Protein AF-A0A1Y6C1C3-F1 (afdb_monomer_lite)

Structure (mmCIF, N/CA/C/O backbone):
data_AF-A0A1Y6C1C3-F1
#
_entry.id   AF-A0A1Y6C1C3-F1
#
loop_
_atom_site.group_PDB
_atom_site.id
_atom_site.type_symbol
_atom_site.label_atom_id
_atom_site.label_alt_id
_atom_site.label_comp_id
_atom_site.label_asym_id
_atom_site.label_entity_id
_atom_site.label_seq_id
_atom_site.pdbx_PDB_ins_code
_atom_site.Cartn_x
_atom_site.Cartn_y
_atom_site.Cartn_z
_atom_site.occupancy
_atom_site.B_iso_or_equiv
_atom_site.auth_seq_id
_atom_site.auth_comp_id
_atom_site.auth_asym_id
_atom_site.auth_atom_id
_atom_site.pdbx_PDB_model_num
ATOM 1 N N . MET A 1 1 ? -30.297 -6.971 7.016 1.00 48.25 1 MET A N 1
ATOM 2 C CA . MET A 1 1 ? -29.621 -6.238 8.116 1.00 48.25 1 MET A CA 1
ATOM 3 C C . MET A 1 1 ? -28.883 -7.269 8.960 1.00 48.25 1 MET A C 1
ATOM 5 O O . MET A 1 1 ? -29.541 -8.208 9.393 1.00 48.25 1 MET A O 1
ATOM 9 N N . SER A 1 2 ? -27.554 -7.185 9.107 1.00 57.69 2 SER A N 1
ATOM 10 C CA . SER A 1 2 ? -26.780 -8.251 9.769 1.00 57.69 2 SER A CA 1
ATOM 11 C C . SER A 1 2 ? -27.055 -8.302 11.279 1.00 57.69 2 SER A C 1
ATOM 13 O O . SER A 1 2 ? -27.460 -7.304 11.888 1.00 57.69 2 SER A O 1
ATOM 15 N N . ASN A 1 3 ? -26.832 -9.469 11.896 1.00 63.03 3 ASN A N 1
ATOM 16 C CA . ASN A 1 3 ? -26.998 -9.666 13.343 1.00 63.03 3 ASN A CA 1
ATOM 17 C C . ASN A 1 3 ? -26.144 -8.683 14.159 1.00 63.03 3 ASN A C 1
ATOM 19 O O . ASN A 1 3 ? -26.577 -8.203 15.207 1.00 63.03 3 ASN A O 1
ATOM 23 N N . PHE A 1 4 ? -24.974 -8.316 13.637 1.00 48.75 4 PHE A N 1
ATOM 24 C CA . PHE A 1 4 ? -24.090 -7.327 14.240 1.00 48.75 4 PHE A CA 1
ATOM 25 C C . PHE A 1 4 ? -24.684 -5.909 14.208 1.00 48.75 4 PHE A C 1
ATOM 27 O O . PHE A 1 4 ? -24.717 -5.229 15.232 1.00 48.75 4 PHE A O 1
ATOM 34 N N . THR A 1 5 ? -25.254 -5.475 13.076 1.00 50.59 5 THR A N 1
ATOM 35 C CA . THR A 1 5 ? -25.915 -4.159 12.986 1.00 50.59 5 THR A CA 1
ATOM 36 C C . THR A 1 5 ? -27.095 -4.052 13.957 1.00 50.59 5 THR A C 1
ATOM 38 O O . THR A 1 5 ? -27.313 -3.006 14.571 1.00 50.59 5 THR A O 1
ATOM 41 N N . ARG A 1 6 ? -27.857 -5.142 14.131 1.00 63.28 6 ARG A N 1
ATOM 42 C CA . ARG A 1 6 ? -28.967 -5.200 15.095 1.00 63.28 6 ARG A CA 1
ATOM 43 C C . ARG A 1 6 ? -28.462 -5.096 16.539 1.00 63.28 6 ARG A C 1
ATOM 45 O O . ARG A 1 6 ? -29.043 -4.362 17.334 1.00 63.28 6 ARG A O 1
ATOM 52 N N . PHE A 1 7 ? -27.365 -5.780 16.857 1.00 67.44 7 PHE A N 1
ATOM 53 C CA . PHE A 1 7 ? -26.716 -5.719 18.166 1.00 67.44 7 PHE A CA 1
ATOM 54 C C . PHE A 1 7 ? -26.215 -4.307 18.506 1.00 67.44 7 PHE A C 1
ATOM 56 O O . PHE A 1 7 ? -26.583 -3.778 19.555 1.00 67.44 7 PHE A O 1
ATOM 63 N N . ALA A 1 8 ? -25.474 -3.659 17.600 1.00 57.75 8 ALA A N 1
ATOM 64 C CA . ALA A 1 8 ? -24.968 -2.298 17.805 1.00 57.75 8 ALA A CA 1
ATOM 65 C C . ALA A 1 8 ? -26.108 -1.291 18.056 1.00 57.75 8 ALA A C 1
ATOM 67 O O . ALA A 1 8 ? -26.037 -0.465 18.969 1.00 57.75 8 ALA A O 1
ATOM 68 N N . LYS A 1 9 ? -27.217 -1.416 17.310 1.00 64.19 9 LYS A N 1
ATOM 69 C CA . LYS A 1 9 ? -28.415 -0.580 17.494 1.00 64.19 9 LYS A CA 1
ATOM 70 C C . LYS A 1 9 ? -29.060 -0.776 18.872 1.00 64.19 9 LYS A C 1
ATOM 72 O O . LYS A 1 9 ? -29.482 0.201 19.496 1.00 64.19 9 LYS A O 1
ATOM 77 N N . ASN A 1 10 ? -29.129 -2.017 19.350 1.00 70.94 10 ASN A N 1
ATOM 78 C CA . ASN A 1 10 ? -29.734 -2.347 20.640 1.00 70.94 10 ASN A CA 1
ATOM 79 C C . ASN A 1 10 ? -28.872 -1.881 21.822 1.00 70.94 10 ASN A C 1
ATOM 81 O O . ASN A 1 10 ? -29.415 -1.295 22.758 1.00 70.94 10 ASN A O 1
ATOM 85 N N . ILE A 1 11 ? -27.545 -2.044 21.755 1.00 65.31 11 ILE A N 1
ATOM 86 C CA . ILE A 1 11 ? -26.628 -1.529 22.786 1.00 65.31 11 ILE A CA 1
ATOM 87 C C . ILE A 1 11 ? -26.676 -0.003 22.859 1.00 65.31 11 ILE A C 1
ATOM 89 O O . ILE A 1 11 ? -26.817 0.543 23.952 1.00 65.31 11 ILE A O 1
ATOM 93 N N . GLY A 1 12 ? -26.656 0.694 21.718 1.00 59.66 12 GLY A N 1
ATOM 94 C CA . GLY A 1 12 ? -26.775 2.154 21.710 1.00 59.66 12 GLY A CA 1
ATOM 95 C C . GLY A 1 12 ? -28.076 2.643 22.358 1.00 59.66 12 GLY A C 1
ATOM 96 O O . GLY A 1 12 ? -28.092 3.654 23.054 1.00 59.66 12 GLY A O 1
ATOM 97 N N . ARG A 1 13 ? -29.189 1.912 22.190 1.00 67.62 13 ARG A N 1
ATOM 98 C CA . ARG A 1 13 ? -30.460 2.218 22.872 1.00 67.62 13 ARG A CA 1
ATOM 99 C C . ARG A 1 13 ? -30.382 1.959 24.383 1.00 67.62 13 ARG A C 1
ATOM 101 O O . ARG A 1 13 ? -30.846 2.802 25.144 1.00 67.62 13 ARG A O 1
ATOM 108 N N . TYR A 1 14 ? -29.777 0.851 24.803 1.00 66.69 14 TYR A N 1
ATOM 109 C CA . TYR A 1 14 ? -29.618 0.492 26.216 1.00 66.69 14 TYR A CA 1
ATOM 110 C C . TYR A 1 14 ? -28.735 1.489 26.985 1.00 66.69 14 TYR A C 1
ATOM 112 O O . TYR A 1 14 ? -29.102 1.93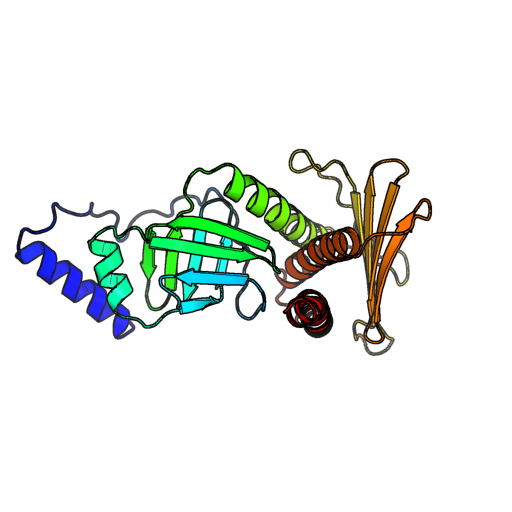9 28.069 1.00 66.69 14 TYR A O 1
ATOM 120 N N . LEU A 1 15 ? -27.601 1.896 26.409 1.00 56.38 15 LEU A N 1
ATOM 121 C CA . LEU A 1 15 ? -26.676 2.831 27.058 1.00 56.38 15 LEU A CA 1
ATOM 122 C C . LEU A 1 15 ? -27.263 4.248 27.190 1.00 56.38 15 LEU A C 1
ATOM 124 O O . LEU A 1 15 ? -27.030 4.904 28.205 1.00 56.38 15 LEU A O 1
ATOM 128 N N . ARG A 1 16 ? -28.111 4.676 26.240 1.00 63.19 16 ARG A N 1
ATOM 129 C CA . ARG A 1 16 ? -28.910 5.914 26.349 1.00 63.19 16 ARG A CA 1
ATOM 130 C C . ARG A 1 16 ? -29.922 5.861 27.495 1.00 63.19 16 ARG A C 1
ATOM 132 O O . ARG A 1 16 ? -30.038 6.816 28.251 1.00 63.19 16 ARG A O 1
ATOM 139 N N . GLN A 1 17 ? -30.620 4.735 27.665 1.00 67.25 17 GLN A N 1
ATOM 140 C CA . GLN A 1 17 ? -31.597 4.558 28.752 1.00 67.25 17 GLN A CA 1
ATOM 141 C C . GLN A 1 17 ? -30.959 4.581 30.147 1.00 67.25 17 GLN A C 1
ATOM 143 O O . GLN A 1 17 ? -31.635 4.883 31.125 1.00 67.25 17 GLN A O 1
ATOM 148 N N . LYS A 1 18 ? -29.663 4.273 30.253 1.00 66.31 18 LYS A N 1
ATOM 149 C CA . LYS A 1 18 ? -28.914 4.296 31.516 1.00 66.31 18 LYS A CA 1
ATOM 150 C C . LYS A 1 18 ? -28.305 5.661 31.857 1.00 66.31 18 LYS A C 1
ATOM 152 O O . LYS A 1 18 ? -27.547 5.733 32.817 1.00 66.31 18 LYS A O 1
ATOM 157 N N . GLY A 1 19 ? -28.600 6.717 31.089 1.00 49.81 19 GLY A N 1
ATOM 158 C CA . GLY A 1 19 ? -28.097 8.072 31.354 1.00 49.81 19 GLY A CA 1
ATOM 159 C C . GLY A 1 19 ? -26.576 8.213 31.232 1.00 49.81 19 GLY A C 1
ATOM 160 O O . GLY A 1 19 ? -26.016 9.198 31.694 1.00 49.81 19 GLY A O 1
ATOM 161 N N . LYS A 1 20 ? -25.893 7.231 30.626 1.00 54.06 20 LYS A N 1
ATOM 162 C CA . LYS A 1 20 ? -24.428 7.222 30.479 1.00 54.06 20 LYS A CA 1
ATOM 163 C C . LYS A 1 20 ? -23.927 7.984 29.247 1.00 54.06 20 LYS A C 1
ATOM 165 O O . LYS A 1 20 ? -22.723 8.075 29.053 1.00 54.06 20 LYS A O 1
ATOM 170 N N . PHE A 1 21 ? -24.830 8.512 28.420 1.00 49.31 21 PHE A N 1
ATOM 171 C CA . PHE A 1 21 ? -24.491 9.252 27.208 1.00 49.31 21 PHE A CA 1
ATOM 172 C C . PHE A 1 21 ? -25.464 10.406 26.986 1.00 49.31 21 PHE A C 1
ATOM 174 O O . PHE A 1 21 ? -26.666 10.177 26.837 1.00 49.31 21 PHE A O 1
ATOM 181 N N . GLU A 1 22 ? -24.934 11.627 26.902 1.00 45.22 22 GLU A N 1
ATOM 182 C CA . GLU A 1 22 ? -25.620 12.732 26.234 1.00 45.22 22 GLU A CA 1
ATOM 183 C C . GLU A 1 22 ? -25.815 12.374 24.757 1.00 45.22 22 GLU A C 1
ATOM 185 O O . GLU A 1 22 ? -25.000 11.660 24.162 1.00 45.22 22 GLU A O 1
ATOM 190 N N . ALA A 1 23 ? -26.942 12.805 24.193 1.00 39.59 23 ALA A N 1
ATOM 191 C CA . ALA A 1 23 ? -27.387 12.442 22.857 1.00 39.59 23 ALA A CA 1
ATOM 192 C C . ALA A 1 23 ? -26.242 12.546 21.834 1.00 39.59 23 ALA A C 1
ATOM 194 O O . ALA A 1 23 ? -25.749 13.633 21.538 1.00 39.59 23 ALA A O 1
ATOM 195 N N . ALA A 1 24 ? -25.832 11.408 21.260 1.00 41.94 24 ALA A N 1
ATOM 196 C CA . ALA A 1 24 ? -25.123 11.453 19.991 1.00 41.94 24 ALA A CA 1
ATOM 197 C C . ALA A 1 24 ? -26.067 12.160 19.005 1.00 41.94 24 ALA A C 1
ATOM 199 O O . ALA A 1 24 ? -27.225 11.733 18.915 1.00 41.94 24 ALA A O 1
ATOM 200 N N . PRO A 1 25 ? -25.627 13.238 18.333 1.00 35.72 25 PRO A N 1
ATOM 201 C CA . PRO A 1 25 ? -26.492 13.997 17.449 1.00 35.72 25 PRO A CA 1
ATOM 202 C C . PRO A 1 25 ? -27.130 13.057 16.424 1.00 35.72 25 PRO A C 1
ATOM 204 O O . PRO A 1 25 ? -26.503 12.097 15.969 1.00 35.72 25 PRO A O 1
ATOM 207 N N . ASP A 1 26 ? -28.374 13.350 16.048 1.00 36.38 26 ASP A N 1
ATOM 208 C CA . ASP A 1 26 ? -29.187 12.614 15.067 1.00 36.38 26 ASP A CA 1
ATOM 209 C C . ASP A 1 26 ? -28.565 12.531 13.651 1.00 36.38 26 ASP A C 1
ATOM 211 O O . ASP A 1 26 ? -29.193 12.072 12.698 1.00 36.38 26 ASP A O 1
ATOM 215 N N . THR A 1 27 ? -27.289 12.885 13.490 1.00 38.28 27 THR A N 1
ATOM 216 C CA . THR A 1 27 ? -26.482 12.677 12.283 1.00 38.28 27 THR A CA 1
ATOM 217 C C . THR A 1 27 ? -26.155 11.210 12.009 1.00 38.28 27 THR A C 1
ATOM 219 O O . THR A 1 27 ? -25.478 10.910 11.029 1.00 38.28 27 THR A O 1
ATOM 222 N N . MET A 1 28 ? -26.671 10.264 12.802 1.00 38.28 28 MET A N 1
ATOM 223 C CA . MET A 1 28 ? -26.438 8.835 12.582 1.00 38.28 28 MET A CA 1
ATOM 224 C C . MET A 1 28 ? -26.903 8.340 11.196 1.00 38.28 28 MET A C 1
ATOM 226 O O . MET A 1 28 ? -26.439 7.283 10.781 1.00 38.28 28 MET A O 1
ATOM 230 N N . TRP A 1 29 ? -27.760 9.070 10.462 1.00 43.97 29 TRP A N 1
ATOM 231 C CA . TRP A 1 29 ? -28.243 8.657 9.131 1.00 43.97 29 TRP A CA 1
ATOM 232 C C . TRP A 1 29 ? -28.594 9.810 8.169 1.00 43.97 29 TRP A C 1
ATOM 234 O O . TRP A 1 29 ? -29.510 9.665 7.359 1.00 43.97 29 TRP A O 1
ATOM 244 N N . SER A 1 30 ? -27.898 10.950 8.200 1.00 32.19 30 SER A N 1
ATOM 245 C CA . SER A 1 30 ? -28.149 12.013 7.215 1.00 32.19 30 SER A CA 1
ATOM 246 C C . SER A 1 30 ? -26.876 12.673 6.691 1.00 32.19 30 SER A C 1
ATOM 248 O O . SER A 1 30 ? -25.957 13.012 7.430 1.00 32.19 30 SER A O 1
ATOM 250 N N . GLY A 1 31 ? -26.862 12.864 5.372 1.00 30.83 31 GLY A N 1
ATOM 251 C CA . GLY A 1 31 ? -25.901 13.700 4.672 1.00 30.83 31 GLY A CA 1
ATOM 252 C C . GLY A 1 31 ? -24.754 12.910 4.069 1.00 30.83 31 GLY A C 1
ATOM 253 O O . GLY A 1 31 ? -23.847 12.458 4.759 1.00 30.83 31 GLY A O 1
ATOM 254 N N . ALA A 1 32 ? -24.754 12.809 2.743 1.00 35.25 32 ALA A N 1
ATOM 255 C CA . ALA A 1 32 ? -23.526 12.639 1.991 1.00 35.25 32 ALA A CA 1
ATOM 256 C C . ALA A 1 32 ? -22.559 13.766 2.395 1.00 35.25 32 ALA A C 1
ATOM 258 O O . ALA A 1 32 ? -22.594 14.854 1.821 1.00 35.25 32 ALA A O 1
ATOM 259 N N . SER A 1 33 ? -21.711 13.539 3.403 1.00 43.97 33 SER A N 1
ATOM 260 C CA . SER A 1 33 ? -20.548 14.392 3.589 1.00 43.97 33 SER A CA 1
ATOM 261 C C . SER A 1 33 ? -19.715 14.205 2.323 1.00 43.97 33 SER A C 1
ATOM 263 O O . SER A 1 33 ? -19.365 13.079 1.945 1.00 43.97 33 SER A O 1
ATOM 265 N N . LYS A 1 34 ? -19.497 15.291 1.572 1.00 46.66 34 LYS A N 1
ATOM 266 C CA . LYS A 1 34 ? -18.574 15.257 0.437 1.00 46.66 34 LYS A CA 1
ATOM 267 C C . LYS A 1 34 ? -17.233 14.811 1.006 1.00 46.66 34 LYS A C 1
ATOM 269 O O . LYS A 1 34 ? -16.630 15.520 1.806 1.00 46.66 34 LYS A O 1
ATOM 274 N N . ARG A 1 35 ? -16.819 13.589 0.670 1.00 54.50 35 ARG A N 1
ATOM 275 C CA . ARG A 1 35 ? -15.566 13.027 1.173 1.00 54.50 35 ARG A CA 1
ATOM 276 C C . ARG A 1 35 ? -14.425 13.903 0.683 1.00 54.50 35 ARG A C 1
ATOM 278 O O . ARG A 1 35 ? -14.287 14.110 -0.516 1.00 54.50 35 ARG A O 1
ATOM 285 N N . GLN A 1 36 ? -13.621 14.380 1.624 1.00 58.91 36 GLN A N 1
ATOM 286 C CA . GLN A 1 36 ? -12.478 15.239 1.334 1.00 58.91 36 GLN A CA 1
ATOM 287 C C . GLN A 1 36 ? -11.300 14.458 0.734 1.00 58.91 36 GLN A C 1
ATOM 289 O O . GLN A 1 36 ? -10.528 15.017 -0.035 1.00 58.91 36 GLN A O 1
ATOM 294 N N . PHE A 1 37 ? -11.180 13.162 1.052 1.00 69.62 37 PHE A N 1
ATOM 295 C CA . PHE A 1 37 ? -10.050 12.327 0.642 1.00 69.62 37 PHE A CA 1
ATOM 296 C C . PHE A 1 37 ? -10.499 11.078 -0.120 1.00 69.62 37 PHE A C 1
ATOM 298 O O . PHE A 1 37 ? -11.467 10.407 0.266 1.00 69.62 37 PHE A O 1
ATOM 305 N N . HIS A 1 38 ? -9.763 10.752 -1.185 1.00 79.31 38 HIS A N 1
ATOM 306 C CA . HIS A 1 38 ? -9.880 9.481 -1.894 1.00 79.31 38 HIS A CA 1
ATOM 307 C C . HIS A 1 38 ? -9.463 8.317 -0.977 1.00 79.31 38 HIS A C 1
ATOM 309 O O . HIS A 1 38 ? -8.635 8.484 -0.083 1.00 79.31 38 HIS A O 1
ATOM 315 N N . ARG A 1 39 ? -10.072 7.140 -1.165 1.00 86.50 39 ARG A N 1
ATOM 316 C CA . ARG A 1 39 ? -9.757 5.924 -0.401 1.00 86.50 39 ARG A CA 1
ATOM 317 C C . ARG A 1 39 ? -9.211 4.874 -1.349 1.00 86.50 39 ARG A C 1
ATOM 319 O O . ARG A 1 39 ? -9.935 4.452 -2.248 1.00 86.50 39 ARG A O 1
ATOM 326 N N . HIS A 1 40 ? -8.011 4.382 -1.076 1.00 91.50 40 HIS A N 1
ATOM 327 C CA . HIS A 1 40 ? -7.475 3.242 -1.803 1.00 91.50 40 HIS A CA 1
ATOM 328 C C . HIS A 1 40 ? -8.022 1.942 -1.245 1.00 91.50 40 HIS A C 1
ATOM 330 O O . HIS A 1 40 ? -8.019 1.721 -0.033 1.00 91.50 40 HIS A O 1
ATOM 336 N N . HIS A 1 41 ? -8.483 1.067 -2.132 1.00 91.44 41 HIS A N 1
ATOM 337 C CA . HIS A 1 41 ? -9.019 -0.236 -1.761 1.00 91.44 41 HIS A CA 1
ATOM 338 C C . HIS A 1 41 ? -7.893 -1.264 -1.626 1.00 91.44 41 HIS A C 1
ATOM 340 O O . HIS A 1 41 ? -7.216 -1.584 -2.601 1.00 91.44 41 HIS A O 1
ATOM 346 N N . LEU A 1 42 ? -7.735 -1.811 -0.419 1.00 91.69 42 LEU A N 1
ATOM 347 C CA . LEU A 1 42 ? -6.615 -2.682 -0.040 1.00 91.69 42 LEU A CA 1
ATOM 348 C C . LEU A 1 42 ? -7.036 -4.111 0.324 1.00 91.69 42 LEU A C 1
ATOM 350 O O . LEU A 1 42 ? -6.198 -4.944 0.659 1.00 91.69 42 LEU A O 1
ATOM 354 N N . ARG A 1 43 ? -8.331 -4.428 0.231 1.00 89.81 43 ARG A N 1
ATOM 355 C CA . ARG A 1 43 ? -8.852 -5.754 0.580 1.00 89.81 43 ARG A CA 1
ATOM 356 C C . ARG A 1 43 ? -8.102 -6.871 -0.165 1.00 89.81 43 ARG A C 1
ATOM 358 O O . ARG A 1 43 ? -7.987 -6.850 -1.396 1.00 89.81 43 ARG A O 1
ATOM 365 N N . GLY A 1 44 ? -7.639 -7.858 0.604 1.00 85.00 44 GLY A N 1
ATOM 366 C CA . GLY A 1 44 ? -6.895 -9.018 0.107 1.00 85.00 44 GLY A CA 1
ATOM 367 C C . GLY A 1 44 ? -5.456 -8.716 -0.317 1.00 85.00 44 GLY A C 1
ATOM 368 O O . GLY A 1 44 ? -4.857 -9.541 -0.996 1.00 85.00 44 GLY A O 1
ATOM 369 N N . ILE A 1 45 ? -4.921 -7.539 0.025 1.00 88.31 45 ILE A N 1
ATOM 370 C CA . ILE A 1 45 ? -3.526 -7.182 -0.227 1.00 88.31 45 ILE A CA 1
ATOM 371 C C . ILE A 1 45 ? -2.749 -7.339 1.073 1.00 88.31 45 ILE A C 1
ATOM 373 O O . ILE A 1 45 ? -2.947 -6.617 2.051 1.00 88.31 45 ILE A O 1
ATOM 377 N N . ASP A 1 46 ? -1.833 -8.289 1.048 1.00 87.56 46 ASP A N 1
ATOM 378 C CA . ASP A 1 46 ? -0.901 -8.536 2.128 1.00 87.56 46 ASP A CA 1
ATOM 379 C C . ASP A 1 46 ? 0.023 -7.328 2.373 1.00 87.56 46 ASP A C 1
ATOM 381 O O . ASP A 1 46 ? 0.436 -6.626 1.454 1.00 87.56 46 ASP A O 1
ATOM 385 N N . GLY A 1 47 ? 0.384 -7.083 3.636 1.00 89.06 47 GLY A N 1
ATOM 386 C CA . GLY A 1 47 ? 1.310 -6.001 4.001 1.00 89.06 47 GLY A CA 1
ATOM 387 C C . GLY A 1 47 ? 0.651 -4.664 4.349 1.00 89.06 47 GLY A C 1
ATOM 388 O O . GLY A 1 47 ? 1.369 -3.728 4.687 1.00 89.06 47 GLY A O 1
ATOM 389 N N . PHE A 1 48 ? -0.681 -4.591 4.341 1.00 95.12 48 PHE A N 1
ATOM 390 C CA . PHE A 1 48 ? -1.447 -3.476 4.896 1.00 95.12 48 PHE A CA 1
ATOM 391 C C . PHE A 1 48 ? -2.305 -3.980 6.048 1.00 95.12 48 PHE A C 1
ATOM 393 O O . PHE A 1 48 ? -3.286 -4.695 5.835 1.00 95.12 48 PHE A O 1
ATOM 400 N N . TYR A 1 49 ? -1.942 -3.628 7.275 1.00 96.06 49 TYR A N 1
ATOM 401 C CA . TYR A 1 49 ? -2.684 -4.067 8.452 1.00 96.06 49 TYR A CA 1
ATOM 402 C C . TYR A 1 49 ? -2.554 -3.075 9.602 1.00 96.06 49 TYR A C 1
ATOM 404 O O . TYR A 1 49 ? -1.628 -2.268 9.665 1.00 96.06 49 TYR A O 1
ATOM 412 N N . LEU A 1 50 ? -3.517 -3.143 10.510 1.00 96.19 50 LEU A N 1
ATOM 413 C CA . LEU A 1 50 ? -3.556 -2.393 11.750 1.00 96.19 50 LEU A CA 1
ATOM 414 C C . LEU A 1 50 ? -3.396 -3.371 12.907 1.00 96.19 50 LEU A C 1
ATOM 416 O O . LEU A 1 50 ? -4.135 -4.349 12.984 1.00 96.19 50 LEU A O 1
ATOM 420 N N . VAL A 1 51 ? -2.456 -3.111 13.809 1.00 96.38 51 VAL A N 1
ATOM 421 C CA . VAL A 1 51 ? -2.333 -3.875 15.052 1.00 96.38 51 VAL A CA 1
ATOM 422 C C . VAL A 1 51 ? -2.982 -3.084 16.180 1.00 96.38 51 VAL A C 1
ATOM 424 O O . VAL A 1 51 ? -2.554 -1.970 16.480 1.00 96.38 51 VAL A O 1
ATOM 427 N N . LEU A 1 52 ? -4.005 -3.670 16.801 1.00 94.38 52 LEU A N 1
ATOM 428 C CA . LEU A 1 52 ? -4.730 -3.123 17.947 1.00 94.38 52 LEU A CA 1
ATOM 429 C C . LEU A 1 52 ? -4.640 -4.120 19.098 1.00 94.38 52 LEU A C 1
ATOM 431 O O . LEU A 1 52 ? -5.076 -5.261 18.950 1.00 94.38 52 LEU A O 1
ATOM 435 N N . GLU A 1 53 ? -4.083 -3.700 20.236 1.00 89.38 53 GLU A N 1
ATOM 436 C CA . GLU A 1 53 ? -4.015 -4.526 21.458 1.00 89.38 53 GLU A CA 1
ATOM 437 C C . GLU A 1 53 ? -3.447 -5.942 21.198 1.00 89.38 53 GLU A C 1
ATOM 439 O O . GLU A 1 53 ? -3.951 -6.942 21.702 1.00 89.38 53 GLU A O 1
ATOM 444 N N . GLY A 1 54 ? -2.421 -6.039 20.346 1.00 87.62 54 GLY A N 1
ATOM 445 C CA . GLY A 1 54 ? -1.765 -7.304 19.987 1.00 87.62 54 GLY A CA 1
ATOM 446 C C . GLY A 1 54 ? -2.460 -8.129 18.895 1.00 87.62 54 GLY A C 1
ATOM 447 O O . GLY A 1 54 ? -1.889 -9.110 18.430 1.00 87.62 54 GLY A O 1
ATOM 448 N N . SER A 1 55 ? -3.647 -7.730 18.434 1.00 93.38 55 SER A N 1
ATOM 449 C CA . SER A 1 55 ? -4.355 -8.384 17.324 1.00 93.38 55 SER A CA 1
ATOM 450 C C . SER A 1 55 ? -4.111 -7.648 16.007 1.00 93.38 55 SER A C 1
ATOM 452 O O . SER A 1 55 ? -4.164 -6.421 15.971 1.00 93.38 55 SER A O 1
ATOM 454 N N . SER A 1 56 ? -3.847 -8.386 14.925 1.00 95.25 56 SER A N 1
ATOM 455 C CA . SER A 1 56 ? -3.600 -7.823 13.591 1.00 95.25 56 SER A CA 1
ATOM 456 C C . SER A 1 56 ? -4.845 -7.901 12.713 1.00 95.25 56 SER A C 1
ATOM 458 O O . SER A 1 56 ? -5.452 -8.962 12.576 1.00 95.25 56 SER A O 1
ATOM 460 N N . PHE A 1 57 ? -5.195 -6.782 12.085 1.00 96.19 57 PHE A N 1
ATOM 461 C CA . PHE A 1 57 ? -6.371 -6.630 11.240 1.00 96.19 57 PHE A CA 1
ATOM 462 C C . PHE A 1 57 ? -5.963 -6.129 9.850 1.00 96.19 57 PHE A C 1
ATOM 464 O O . PHE A 1 57 ? -5.462 -5.008 9.737 1.00 96.19 57 PHE A O 1
ATOM 471 N N . PRO A 1 58 ? -6.179 -6.905 8.774 1.00 96.25 58 PRO A N 1
ATOM 472 C CA . PRO A 1 58 ? -5.933 -6.437 7.414 1.00 96.25 58 PRO A CA 1
ATOM 473 C C . PRO A 1 58 ? -6.756 -5.188 7.085 1.00 96.25 58 PRO A C 1
ATOM 475 O O . PRO A 1 58 ? -7.933 -5.088 7.444 1.00 96.25 58 PRO A O 1
ATOM 478 N N . LEU A 1 59 ? -6.152 -4.240 6.368 1.00 96.81 59 LEU A N 1
ATOM 479 C CA . LEU A 1 59 ? -6.867 -3.037 5.951 1.00 96.81 59 LEU A CA 1
ATOM 480 C C . LEU A 1 59 ? -7.805 -3.339 4.779 1.00 96.81 59 LEU A C 1
ATOM 482 O O . LEU A 1 59 ? -7.427 -3.928 3.769 1.00 96.81 59 LEU A O 1
ATOM 486 N N . VAL A 1 60 ? -9.037 -2.850 4.877 1.00 96.12 60 VAL A N 1
ATOM 487 C CA . VAL A 1 60 ? -9.996 -2.815 3.767 1.00 96.12 60 VAL A CA 1
ATOM 488 C C . VAL A 1 60 ? -9.694 -1.636 2.847 1.00 96.12 60 VAL A C 1
ATOM 490 O O . VAL A 1 60 ? -9.782 -1.758 1.622 1.00 96.12 60 VAL A O 1
ATOM 493 N N . ASN A 1 61 ? -9.374 -0.479 3.428 1.00 94.81 61 ASN A N 1
ATOM 494 C CA . ASN A 1 61 ? -8.992 0.728 2.703 1.00 94.81 61 ASN A CA 1
ATOM 495 C C . ASN A 1 61 ? -8.155 1.670 3.570 1.00 94.81 61 ASN A C 1
ATOM 497 O O . ASN A 1 61 ? -8.194 1.566 4.791 1.00 94.81 61 ASN A O 1
ATOM 501 N N . VAL A 1 62 ? -7.456 2.602 2.923 1.00 95.12 62 VAL A N 1
ATOM 502 C CA . VAL A 1 62 ? -6.688 3.678 3.565 1.00 95.12 62 VAL A CA 1
ATOM 503 C C . VAL A 1 62 ? -6.870 4.996 2.804 1.00 95.12 62 VAL A C 1
ATOM 505 O O . VAL A 1 62 ? -7.133 4.997 1.601 1.00 95.12 62 VAL A O 1
ATOM 508 N N . SER A 1 63 ? -6.760 6.119 3.509 1.00 92.44 63 SER A N 1
ATOM 509 C CA . SER A 1 63 ? -6.806 7.488 2.978 1.00 92.44 63 SER A CA 1
ATOM 510 C C . SER A 1 63 ? -6.045 8.434 3.902 1.00 92.44 63 SER A C 1
ATOM 512 O O . SER A 1 63 ? -5.739 8.054 5.027 1.00 92.44 63 SER A O 1
ATOM 514 N N . ASN A 1 64 ? -5.853 9.692 3.502 1.00 88.19 64 ASN A N 1
ATOM 515 C CA . ASN A 1 64 ? -5.278 10.717 4.386 1.00 88.19 64 ASN A CA 1
ATOM 516 C C . ASN A 1 64 ? -6.061 10.918 5.697 1.00 88.19 64 ASN A C 1
ATOM 518 O O . ASN A 1 64 ? -5.475 11.256 6.717 1.00 88.19 64 ASN A O 1
ATOM 522 N N . GLY A 1 65 ? -7.381 10.701 5.691 1.00 88.50 65 GLY A N 1
ATOM 523 C CA . GLY A 1 65 ? -8.225 10.936 6.870 1.00 88.50 65 GLY A CA 1
ATOM 524 C C . GLY A 1 65 ? -8.394 9.733 7.801 1.00 88.50 65 GLY A C 1
ATOM 525 O O . GLY A 1 65 ? -8.920 9.880 8.903 1.00 88.50 65 GLY A O 1
ATOM 526 N N . GLY A 1 66 ? -8.016 8.530 7.371 1.00 94.00 66 GLY A N 1
ATOM 527 C CA . GLY A 1 66 ? -8.277 7.328 8.154 1.00 94.00 66 GLY A CA 1
ATOM 528 C C . GLY A 1 66 ? -8.176 6.029 7.374 1.00 94.00 66 GLY A C 1
ATOM 529 O O . GLY A 1 66 ? -7.897 6.000 6.171 1.00 94.00 66 GLY A O 1
ATOM 530 N N . THR A 1 67 ? -8.473 4.945 8.080 1.00 96.31 67 THR A N 1
ATOM 531 C CA . THR A 1 67 ? -8.429 3.572 7.576 1.00 96.31 67 THR A CA 1
ATOM 532 C C . THR A 1 67 ? -9.667 2.793 8.009 1.00 96.31 67 THR A C 1
ATOM 534 O O . THR A 1 67 ? -10.463 3.244 8.837 1.00 96.31 67 THR A O 1
ATOM 537 N N . CYS A 1 68 ? -9.861 1.616 7.430 1.00 96.38 68 CYS A N 1
ATOM 538 C CA . CYS A 1 68 ? -10.963 0.731 7.764 1.00 96.38 68 CYS A CA 1
ATOM 539 C C . CYS A 1 68 ? -10.492 -0.717 7.809 1.00 96.38 68 CYS A C 1
ATOM 541 O O . CYS A 1 68 ? -9.726 -1.142 6.944 1.00 96.38 68 CYS A O 1
ATOM 543 N N . ILE A 1 69 ? -11.002 -1.469 8.779 1.00 96.88 69 ILE A N 1
ATOM 544 C CA . ILE A 1 69 ? -10.812 -2.915 8.910 1.00 96.88 69 ILE A CA 1
ATOM 545 C C . ILE A 1 69 ? -12.164 -3.628 8.848 1.00 96.88 69 ILE A C 1
ATOM 547 O O . ILE A 1 69 ? -13.219 -3.007 9.002 1.00 96.88 69 ILE A O 1
ATOM 551 N N . GLU A 1 70 ? -12.118 -4.940 8.655 1.00 95.25 70 GLU A N 1
ATOM 552 C CA . GLU A 1 70 ? -13.278 -5.823 8.745 1.00 95.25 70 GLU A CA 1
ATOM 553 C C . GLU A 1 70 ? -13.136 -6.698 9.995 1.00 95.25 70 GLU A C 1
ATOM 555 O O . GLU A 1 70 ? -12.121 -7.370 10.170 1.00 95.25 70 GLU A O 1
ATOM 560 N N . SER A 1 71 ? -14.113 -6.647 10.900 1.00 93.88 71 SER A N 1
ATOM 561 C CA . SER A 1 71 ? -14.142 -7.460 12.113 1.00 93.88 71 SER A CA 1
ATOM 562 C C . SER A 1 71 ? -15.570 -7.731 12.579 1.00 93.88 71 SER A C 1
ATOM 564 O O . SER A 1 71 ? -16.453 -6.877 12.511 1.00 93.88 71 SER A O 1
ATOM 566 N N . ASN A 1 72 ? -15.763 -8.932 13.122 1.00 91.00 72 ASN A N 1
ATOM 567 C CA . ASN A 1 72 ? -17.001 -9.375 13.759 1.00 91.00 72 ASN A CA 1
ATOM 568 C C . ASN A 1 72 ? -16.981 -9.233 15.287 1.00 91.00 72 ASN A C 1
ATOM 570 O O . ASN A 1 72 ? -17.920 -9.643 15.978 1.00 91.00 72 ASN A O 1
ATOM 574 N N . GLU A 1 73 ? -15.916 -8.654 15.838 1.00 91.69 73 GLU A N 1
ATOM 575 C CA . GLU A 1 73 ? -15.772 -8.477 17.273 1.00 91.69 73 GLU A CA 1
ATOM 576 C C . GLU A 1 73 ? -16.764 -7.437 17.802 1.00 91.69 73 GLU A C 1
ATOM 578 O O . GLU A 1 73 ? -16.679 -6.237 17.542 1.00 91.69 73 GLU A O 1
ATOM 583 N N . LYS A 1 74 ? -17.709 -7.908 18.619 1.00 88.25 74 LYS A N 1
ATOM 584 C CA . LYS A 1 74 ? -18.768 -7.084 19.221 1.00 88.25 74 LYS A CA 1
ATOM 585 C C . LYS A 1 74 ? -18.243 -5.940 20.091 1.00 88.25 74 LYS A C 1
ATOM 587 O O . LYS A 1 74 ? -18.961 -4.953 20.255 1.00 88.25 74 LYS A O 1
ATOM 592 N N . ARG A 1 75 ? -17.017 -6.051 20.620 1.00 92.56 75 ARG A N 1
ATOM 593 C CA . ARG A 1 75 ? -16.397 -5.012 21.457 1.00 92.56 75 ARG A CA 1
ATOM 594 C C . ARG A 1 75 ? -16.265 -3.676 20.730 1.00 92.56 75 ARG A C 1
ATOM 596 O O . ARG A 1 75 ? -16.543 -2.655 21.340 1.00 92.56 75 ARG A O 1
ATOM 603 N N . PHE A 1 76 ? -16.007 -3.675 19.419 1.00 92.19 76 PHE A N 1
ATOM 604 C CA . PHE A 1 76 ? -15.835 -2.433 18.658 1.00 92.19 76 PHE A CA 1
ATOM 605 C C . PHE A 1 76 ? -17.085 -1.543 18.658 1.00 92.19 76 PHE A C 1
ATOM 607 O O . PHE A 1 76 ? -16.972 -0.323 18.596 1.00 92.19 76 PHE A O 1
ATOM 614 N N . ALA A 1 77 ? -18.285 -2.124 18.772 1.00 88.69 77 ALA A N 1
ATOM 615 C CA . ALA A 1 77 ? -19.513 -1.340 18.903 1.00 88.69 77 ALA A CA 1
ATOM 616 C C . ALA A 1 77 ? -19.610 -0.628 20.263 1.00 88.69 77 ALA A C 1
ATOM 618 O O . ALA A 1 77 ? -20.136 0.480 20.333 1.00 88.69 77 ALA A O 1
ATOM 619 N N . ILE A 1 78 ? -19.112 -1.260 21.329 1.00 88.88 78 ILE A N 1
ATOM 620 C CA . ILE A 1 78 ? -19.054 -0.675 22.675 1.00 88.88 78 ILE A CA 1
ATOM 621 C C . ILE A 1 78 ? -17.959 0.390 22.706 1.00 88.88 78 ILE A C 1
ATOM 623 O O . ILE A 1 78 ? -18.241 1.539 23.030 1.00 88.88 78 ILE A O 1
ATOM 627 N N . ASP A 1 79 ? -16.759 0.031 22.251 1.00 93.19 79 ASP A N 1
ATOM 628 C CA . ASP A 1 79 ? -15.589 0.905 22.197 1.00 93.19 79 ASP A CA 1
ATOM 629 C C . ASP A 1 79 ? -15.862 2.182 21.375 1.00 93.19 79 ASP A C 1
ATOM 631 O O . ASP A 1 79 ? -15.409 3.268 21.735 1.00 93.19 79 ASP A O 1
ATOM 635 N N . TYR A 1 80 ? -16.660 2.085 20.302 1.00 90.00 80 TYR A N 1
ATOM 636 C CA . TYR A 1 80 ? -17.125 3.242 19.529 1.00 90.00 80 TYR A CA 1
ATOM 637 C C . TYR A 1 80 ? -18.008 4.185 20.349 1.00 90.00 80 TYR A C 1
ATOM 639 O O . TYR A 1 80 ? -17.799 5.398 20.331 1.00 90.00 80 TYR A O 1
ATOM 647 N N . LEU A 1 81 ? -18.994 3.639 21.067 1.00 87.81 81 LEU A N 1
ATOM 648 C CA . LEU A 1 81 ? -19.896 4.441 21.893 1.00 87.81 81 LEU A CA 1
ATOM 649 C C . LEU A 1 81 ? -19.123 5.109 23.028 1.00 87.81 81 LEU A C 1
ATOM 651 O O . LEU A 1 81 ? -19.299 6.298 23.255 1.00 87.81 81 LEU A O 1
ATOM 655 N N . GLU A 1 82 ? -18.203 4.385 23.659 1.00 91.31 82 GLU A N 1
ATOM 656 C CA . GLU A 1 82 ? -17.326 4.890 24.721 1.00 91.31 82 GLU A CA 1
ATOM 657 C C . GLU A 1 82 ? -16.219 5.830 24.222 1.00 91.31 82 GLU A C 1
ATOM 659 O O . GLU A 1 82 ? -15.457 6.353 25.032 1.00 91.31 82 GLU A O 1
ATOM 664 N N . LYS A 1 83 ? -16.138 6.089 22.907 1.00 88.81 83 LYS A N 1
ATOM 665 C CA . LYS A 1 83 ? -15.086 6.904 22.277 1.00 88.81 83 LYS A CA 1
ATOM 666 C C . LYS A 1 83 ? -13.681 6.443 22.687 1.00 88.81 83 LYS A C 1
ATOM 668 O O . LYS A 1 83 ? -12.780 7.263 22.874 1.00 88.81 83 LYS A O 1
ATOM 673 N N . LYS A 1 84 ? -13.497 5.128 22.828 1.00 92.00 84 LYS A N 1
ATOM 674 C CA . LYS A 1 84 ? -12.228 4.526 23.230 1.00 92.00 84 LYS A CA 1
ATOM 675 C C . LYS A 1 84 ? -11.126 4.919 22.246 1.00 92.00 84 LYS A C 1
ATOM 677 O O . LYS A 1 84 ? -11.309 4.877 21.026 1.00 92.00 84 LYS A O 1
ATOM 682 N N . VAL A 1 85 ? -9.969 5.269 22.800 1.00 92.62 85 VAL A N 1
ATOM 683 C CA . VAL A 1 85 ? -8.744 5.531 22.045 1.00 92.62 85 VAL A CA 1
ATOM 684 C C . VAL A 1 85 ? -7.833 4.317 22.171 1.00 92.62 85 VAL A C 1
ATOM 686 O O . VAL A 1 85 ? -7.510 3.881 23.274 1.00 92.62 85 VAL A O 1
ATOM 689 N N . TYR A 1 86 ? -7.419 3.772 21.036 1.00 93.56 86 TYR A N 1
ATOM 690 C CA . TYR A 1 86 ? -6.466 2.678 20.949 1.00 93.56 86 TYR A CA 1
ATOM 691 C C . TYR A 1 86 ? -5.070 3.220 20.705 1.00 93.56 86 TYR A C 1
ATOM 693 O O . TYR A 1 86 ? -4.885 4.139 19.911 1.00 93.56 86 TYR A O 1
ATOM 701 N N . ARG A 1 87 ? -4.081 2.574 21.317 1.00 93.38 87 ARG A N 1
ATOM 702 C CA . ARG A 1 87 ? -2.693 2.654 20.874 1.00 93.38 87 ARG A CA 1
ATOM 703 C C . ARG A 1 87 ? -2.518 1.641 19.743 1.00 93.38 87 ARG A C 1
ATOM 705 O O . ARG A 1 87 ? -2.570 0.435 19.983 1.00 93.38 87 ARG A O 1
ATOM 712 N N . ALA A 1 88 ? -2.430 2.137 18.516 1.00 94.69 88 ALA A N 1
ATOM 713 C CA . ALA A 1 88 ? -2.466 1.329 17.307 1.00 94.69 88 ALA A CA 1
ATOM 714 C C . ALA A 1 88 ? -1.136 1.404 16.560 1.00 94.69 88 ALA A C 1
ATOM 716 O O . ALA A 1 88 ? -0.529 2.467 16.494 1.00 94.69 88 ALA A O 1
ATOM 717 N N . ASN A 1 89 ? -0.720 0.304 15.934 1.00 95.56 89 ASN A N 1
ATOM 718 C CA . ASN A 1 89 ? 0.395 0.315 14.988 1.00 95.56 89 ASN A CA 1
ATOM 719 C C . ASN A 1 89 ? -0.137 0.106 13.571 1.00 95.56 89 ASN A C 1
ATOM 721 O O . ASN A 1 89 ? -0.664 -0.963 13.249 1.00 95.56 89 ASN A O 1
ATOM 725 N N . LEU A 1 90 ? -0.009 1.126 12.724 1.00 96.19 90 LEU A N 1
ATOM 726 C CA . LEU A 1 90 ? -0.357 1.053 11.308 1.00 96.19 90 LEU A CA 1
ATOM 727 C C . LEU A 1 90 ? 0.844 0.532 10.527 1.00 96.19 90 LEU A C 1
ATOM 729 O O . LEU A 1 90 ? 1.904 1.152 10.565 1.00 96.19 90 LEU A O 1
ATOM 733 N N . TYR A 1 91 ? 0.665 -0.559 9.784 1.00 95.06 91 TYR A N 1
ATOM 734 C CA . TYR A 1 91 ? 1.688 -1.136 8.916 1.00 95.06 91 TYR A CA 1
ATOM 735 C C . TYR A 1 91 ? 1.330 -0.949 7.443 1.00 95.06 91 TYR A C 1
ATOM 737 O O . TYR A 1 91 ? 0.242 -1.325 7.000 1.00 95.06 91 TYR A O 1
ATOM 745 N N . ILE A 1 92 ? 2.281 -0.410 6.682 1.00 94.31 92 ILE A N 1
ATOM 746 C CA . ILE A 1 92 ? 2.209 -0.227 5.232 1.00 94.31 92 ILE A CA 1
ATOM 747 C C . ILE A 1 92 ? 3.501 -0.772 4.617 1.00 94.31 92 ILE A C 1
ATOM 749 O O . ILE A 1 92 ? 4.567 -0.164 4.714 1.00 94.31 92 ILE A O 1
ATOM 753 N N . LEU A 1 93 ? 3.413 -1.954 4.000 1.00 91.94 93 LEU A N 1
ATOM 754 C CA . LEU A 1 93 ? 4.497 -2.630 3.275 1.00 91.94 93 LEU A CA 1
ATOM 755 C C . LEU A 1 93 ? 5.829 -2.670 4.052 1.00 91.94 93 LEU A C 1
ATOM 757 O O . LEU A 1 93 ? 6.902 -2.335 3.540 1.00 91.94 93 LEU A O 1
ATOM 761 N N . GLY A 1 94 ? 5.756 -3.064 5.325 1.00 87.12 94 GLY A N 1
ATOM 762 C CA . GLY A 1 94 ? 6.916 -3.215 6.208 1.00 87.12 94 GLY A CA 1
ATOM 763 C C . GLY A 1 94 ? 7.423 -1.922 6.854 1.00 87.12 94 GLY A C 1
ATOM 764 O O . GLY A 1 94 ? 8.350 -1.992 7.652 1.00 87.12 94 GLY A O 1
ATOM 765 N N . LYS A 1 95 ? 6.831 -0.758 6.554 1.00 90.69 95 LYS A N 1
ATOM 766 C CA . LYS A 1 95 ? 6.949 0.433 7.409 1.00 90.69 95 LYS A CA 1
ATOM 767 C C . LYS A 1 95 ? 5.821 0.435 8.429 1.00 90.69 95 LYS A C 1
ATOM 769 O O . LYS A 1 95 ? 4.723 -0.028 8.122 1.00 90.69 95 LYS A O 1
ATOM 774 N N . SER A 1 96 ? 6.082 0.986 9.607 1.00 92.81 96 SER A N 1
ATOM 775 C CA . SER A 1 96 ? 5.062 1.156 10.633 1.00 92.81 96 SER A CA 1
ATOM 776 C C . SER A 1 96 ? 5.174 2.483 11.352 1.00 92.81 96 SER A C 1
ATOM 778 O O . SER A 1 96 ? 6.261 3.045 11.474 1.00 92.81 96 SER A O 1
ATOM 780 N N . THR A 1 97 ? 4.045 2.950 11.863 1.00 94.50 97 THR A N 1
ATOM 781 C CA . THR A 1 97 ? 3.991 4.059 12.809 1.00 94.50 97 THR A CA 1
ATOM 782 C C . THR A 1 97 ? 2.990 3.727 13.905 1.00 94.50 97 THR A C 1
ATOM 784 O O . THR A 1 97 ? 1.990 3.048 13.651 1.00 94.50 97 THR A O 1
ATOM 787 N N . GLU A 1 98 ? 3.303 4.156 15.121 1.00 94.12 98 GLU A N 1
ATOM 788 C CA . GLU A 1 98 ? 2.427 4.019 16.274 1.00 94.12 98 GLU A CA 1
ATOM 789 C C . GLU A 1 98 ? 1.610 5.296 16.425 1.00 94.12 98 GLU A C 1
ATOM 791 O O . GLU A 1 98 ? 2.169 6.389 16.420 1.00 94.12 98 GLU A O 1
ATOM 796 N N . LEU A 1 99 ? 0.293 5.171 16.560 1.00 93.69 99 LEU A N 1
ATOM 797 C CA . LEU A 1 99 ? -0.599 6.316 16.627 1.00 93.69 99 LEU A CA 1
ATOM 798 C C . LEU A 1 99 ? -1.805 6.046 17.539 1.00 93.69 99 LEU A C 1
ATOM 800 O O . LEU A 1 99 ? -2.320 4.922 17.588 1.00 93.69 99 LEU A O 1
ATOM 804 N N . PRO A 1 100 ? -2.295 7.070 18.258 1.00 93.19 100 PRO A N 1
ATOM 805 C CA . PRO A 1 100 ? -3.585 7.000 18.918 1.00 93.19 100 PRO A CA 1
ATOM 806 C C . PRO A 1 100 ? -4.695 7.020 17.863 1.00 93.19 100 PRO A C 1
ATOM 808 O O . PRO A 1 100 ? -4.736 7.900 17.007 1.00 93.19 100 PRO A O 1
ATOM 811 N N . MET A 1 101 ? -5.616 6.064 17.924 1.00 92.75 101 MET A N 1
ATOM 812 C CA . MET A 1 101 ? -6.733 5.971 16.985 1.00 92.75 101 MET A CA 1
ATOM 813 C C . MET A 1 101 ? -8.047 5.806 17.723 1.00 92.75 101 MET A C 1
ATOM 815 O O . MET A 1 101 ? -8.146 5.024 18.663 1.00 92.75 101 MET A O 1
ATOM 819 N N . SER A 1 102 ? -9.080 6.499 17.263 1.00 90.81 102 SER A N 1
ATOM 820 C CA . SER A 1 102 ? -10.448 6.306 17.736 1.00 90.81 102 SER A CA 1
ATOM 821 C C . SER A 1 102 ? -11.318 5.755 16.615 1.00 90.81 102 SER A C 1
ATOM 823 O O . SER A 1 102 ? -11.091 6.009 15.424 1.00 90.81 102 SER A O 1
ATOM 825 N N . ILE A 1 103 ? -12.324 4.972 17.000 1.00 93.56 103 ILE A N 1
ATOM 826 C CA . ILE A 1 103 ? -13.317 4.483 16.049 1.00 93.56 103 ILE A CA 1
ATOM 827 C C . ILE A 1 103 ? -14.192 5.668 15.647 1.00 93.56 103 ILE A C 1
ATOM 829 O O . ILE A 1 103 ? -14.815 6.318 16.483 1.00 93.56 103 ILE A O 1
ATOM 833 N N . HIS A 1 104 ? -14.242 5.941 14.350 1.00 91.62 104 HIS A N 1
ATOM 834 C CA . HIS A 1 104 ? -15.058 6.998 13.770 1.00 91.62 104 HIS A CA 1
ATOM 835 C C . HIS A 1 104 ? -16.441 6.488 13.347 1.00 91.62 104 HIS A C 1
ATOM 837 O O . HIS A 1 104 ? -17.425 7.222 13.431 1.00 91.62 104 HIS A O 1
ATOM 843 N N . TYR A 1 105 ? -16.535 5.229 12.907 1.00 90.44 105 TYR A N 1
ATOM 844 C CA . TYR A 1 105 ? -17.812 4.588 12.603 1.00 90.44 105 TYR A CA 1
ATOM 845 C C . TYR A 1 105 ? -17.740 3.064 12.715 1.00 90.44 105 TYR A C 1
ATOM 847 O O . TYR A 1 105 ? -16.683 2.455 12.550 1.00 90.44 105 TYR A O 1
ATOM 855 N N . VAL A 1 106 ? -18.909 2.456 12.917 1.00 91.06 106 VAL A N 1
ATOM 856 C CA . VAL A 1 106 ? -19.122 1.006 12.897 1.00 91.06 106 VAL A CA 1
ATOM 857 C C . VAL A 1 106 ? -20.324 0.711 11.999 1.00 91.06 106 VAL A C 1
ATOM 859 O O . VAL A 1 106 ? -21.446 1.112 12.311 1.00 91.06 106 VAL A O 1
ATOM 862 N N . GLN A 1 107 ? -20.109 0.023 10.876 1.00 88.50 107 GLN A N 1
ATOM 863 C CA . GLN A 1 107 ? -21.159 -0.284 9.901 1.00 88.50 107 GLN A CA 1
ATOM 864 C C . GLN A 1 107 ? -21.105 -1.752 9.467 1.00 88.50 107 GLN A C 1
ATOM 866 O O . GLN A 1 107 ? -20.337 -2.134 8.588 1.00 88.50 107 GLN A O 1
ATOM 871 N N . GLY A 1 108 ? -21.977 -2.579 10.051 1.00 88.88 108 GLY A N 1
ATOM 872 C CA . GLY A 1 108 ? -21.887 -4.026 9.843 1.00 88.88 108 GLY A CA 1
ATOM 873 C C . GLY A 1 108 ? -20.541 -4.519 10.366 1.00 88.88 108 GLY A C 1
ATOM 874 O O . GLY A 1 108 ? -20.183 -4.172 11.481 1.00 88.88 108 GLY A O 1
ATOM 875 N N . GLU A 1 109 ? -19.796 -5.262 9.559 1.00 91.75 109 GLU A N 1
ATOM 876 C CA . GLU A 1 109 ? -18.467 -5.771 9.933 1.00 91.75 109 GLU A CA 1
ATOM 877 C C . GLU A 1 109 ? -17.348 -4.741 9.690 1.00 91.75 109 GLU A C 1
ATOM 879 O O . GLU A 1 109 ? -16.188 -5.005 9.976 1.00 91.75 109 GLU A O 1
ATOM 884 N N . LEU A 1 110 ? -17.666 -3.555 9.157 1.00 94.31 110 LEU A N 1
ATOM 885 C CA . LEU A 1 110 ? -16.674 -2.523 8.862 1.00 94.31 110 LEU A CA 1
ATOM 886 C C . LEU A 1 110 ? -16.475 -1.597 10.056 1.00 94.31 110 LEU A C 1
ATOM 888 O O . LEU A 1 110 ? -17.411 -0.917 10.491 1.00 94.31 110 LEU A O 1
ATOM 892 N N . ILE A 1 111 ? -15.235 -1.528 10.529 1.00 96.69 111 ILE A N 1
ATOM 893 C CA . ILE A 1 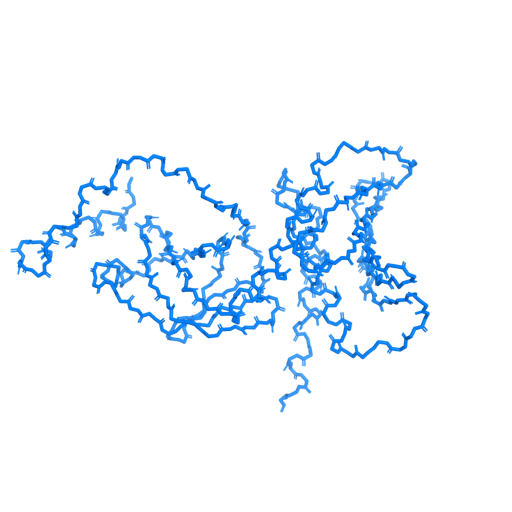111 ? -14.811 -0.638 11.608 1.00 96.69 111 ILE A CA 1
ATOM 894 C C . ILE A 1 111 ? -13.899 0.423 10.999 1.00 96.69 111 ILE A C 1
ATOM 896 O O . ILE A 1 111 ? -12.849 0.112 10.431 1.00 96.69 111 ILE A O 1
ATOM 900 N N . GLY A 1 112 ? -14.334 1.677 11.050 1.00 95.75 112 GLY A N 1
ATOM 901 C CA . GLY A 1 112 ? -13.586 2.810 10.529 1.00 95.75 112 GLY A CA 1
ATOM 902 C C . GLY A 1 112 ? -12.872 3.560 11.633 1.00 95.75 112 GLY A C 1
ATOM 903 O O . GLY A 1 112 ? -13.488 3.898 12.640 1.00 95.75 112 GLY A O 1
ATOM 904 N N . PHE A 1 113 ? -11.609 3.889 11.406 1.00 95.38 113 PHE A N 1
ATOM 905 C CA . PHE A 1 113 ? -10.795 4.664 12.329 1.00 95.38 113 PHE A CA 1
ATOM 906 C C . PHE A 1 113 ? -10.356 5.972 11.679 1.00 95.38 113 PHE A C 1
ATOM 908 O O . PHE A 1 113 ? -10.010 5.994 10.494 1.00 95.38 113 PHE A O 1
ATOM 915 N N . ALA A 1 114 ? -10.357 7.050 12.458 1.00 91.31 114 ALA A N 1
ATOM 916 C CA . ALA A 1 114 ? -9.803 8.329 12.032 1.00 91.31 114 ALA A CA 1
ATOM 917 C C . ALA A 1 114 ? -8.312 8.399 12.374 1.00 91.31 114 ALA A C 1
ATOM 919 O O . ALA A 1 114 ? -7.878 7.889 13.410 1.00 91.31 114 ALA A O 1
ATOM 920 N N . PHE A 1 115 ? -7.540 9.033 11.497 1.00 91.50 115 PHE A N 1
ATOM 921 C CA . PHE A 1 115 ? -6.138 9.319 11.760 1.00 91.50 115 PHE A CA 1
ATOM 922 C C . PHE A 1 115 ? -5.987 10.597 12.599 1.00 91.50 115 PHE A C 1
ATOM 924 O O . PHE A 1 115 ? -6.686 11.577 12.330 1.00 91.50 115 PHE A O 1
ATOM 931 N N . PRO A 1 116 ? -5.105 10.603 13.617 1.00 90.00 116 PRO A N 1
ATOM 932 C CA . PRO A 1 116 ? -4.752 11.821 14.326 1.00 90.00 116 PRO A CA 1
ATOM 933 C C . PRO A 1 116 ? -3.889 12.710 13.429 1.00 90.00 116 PRO A C 1
ATOM 935 O O . PRO A 1 116 ? -3.234 12.241 12.497 1.00 90.00 116 PRO A O 1
ATOM 938 N N . ASP A 1 117 ? -3.842 13.998 13.746 1.00 86.88 117 ASP A N 1
ATOM 939 C CA . ASP A 1 117 ? -2.904 14.899 13.094 1.00 86.88 117 ASP A CA 1
ATOM 940 C C . ASP A 1 117 ? -1.497 14.730 13.693 1.00 86.88 117 ASP A C 1
ATOM 942 O O . ASP A 1 117 ? -1.194 15.295 14.744 1.00 86.88 117 ASP A O 1
ATOM 946 N N . GLN A 1 118 ? -0.660 13.899 13.060 1.00 88.94 118 GLN A N 1
ATOM 947 C CA . GLN A 1 118 ? 0.715 13.630 13.495 1.00 88.94 118 GLN A CA 1
ATOM 948 C C . GLN A 1 118 ? 1.713 13.677 12.324 1.00 88.94 118 GLN A C 1
ATOM 950 O O . GLN A 1 118 ? 1.443 13.083 11.274 1.00 88.94 118 GLN A O 1
ATOM 955 N N . PRO A 1 119 ? 2.881 14.334 12.478 1.00 87.19 119 PRO A N 1
ATOM 956 C CA . PRO A 1 119 ? 3.875 14.464 11.408 1.00 87.19 119 PRO A CA 1
ATOM 957 C C . PRO A 1 119 ? 4.397 13.131 10.856 1.00 87.19 119 PRO A C 1
ATOM 959 O O . PRO A 1 119 ? 4.551 12.975 9.646 1.00 87.19 119 PRO A O 1
ATOM 962 N N . GLU A 1 120 ? 4.655 12.152 11.721 1.00 87.75 120 GLU A N 1
ATOM 963 C CA . GLU A 1 120 ? 5.198 10.842 11.348 1.00 87.75 120 GLU A CA 1
ATOM 964 C C . GLU A 1 120 ? 4.199 10.048 10.507 1.00 87.75 120 GLU A C 1
ATOM 966 O O . GLU A 1 120 ? 4.569 9.406 9.520 1.00 87.75 120 GLU A O 1
ATOM 971 N N . LEU A 1 121 ? 2.920 10.137 10.876 1.00 91.00 121 LEU A N 1
ATOM 972 C CA . LEU A 1 121 ? 1.826 9.548 10.123 1.00 91.00 121 LEU A CA 1
ATOM 973 C C . LEU A 1 121 ? 1.668 10.225 8.765 1.00 91.00 121 LEU A C 1
ATOM 975 O O . LEU A 1 121 ? 1.575 9.524 7.761 1.00 91.00 121 LEU A O 1
ATOM 979 N N . ARG A 1 122 ? 1.689 11.565 8.721 1.00 88.50 122 ARG A N 1
ATOM 980 C CA . ARG A 1 122 ? 1.652 12.320 7.461 1.00 88.50 122 ARG A CA 1
ATOM 981 C C . ARG A 1 122 ? 2.781 11.879 6.541 1.00 88.50 122 ARG A C 1
ATOM 983 O O . ARG A 1 122 ? 2.507 11.495 5.421 1.00 88.50 122 ARG A O 1
ATOM 990 N N . LYS A 1 123 ? 4.020 11.784 7.033 1.00 87.69 123 LYS A N 1
ATOM 991 C CA . LYS A 1 123 ? 5.159 11.312 6.229 1.00 87.69 123 LYS A CA 1
ATOM 992 C C . LYS A 1 123 ? 4.950 9.898 5.673 1.00 87.69 123 LYS A C 1
ATOM 994 O O . LYS A 1 123 ? 5.268 9.647 4.513 1.00 87.69 123 LYS A O 1
ATOM 999 N N . LEU A 1 124 ? 4.437 8.973 6.489 1.00 90.38 124 LEU A N 1
ATOM 1000 C CA . LEU A 1 124 ? 4.147 7.605 6.050 1.00 90.38 124 LEU A CA 1
ATOM 1001 C C . LEU A 1 124 ? 3.043 7.571 4.980 1.00 90.38 124 LEU A C 1
ATOM 1003 O O . LEU A 1 124 ? 3.166 6.841 3.996 1.00 90.38 124 LEU A O 1
ATOM 1007 N N . LEU A 1 125 ? 1.970 8.338 5.184 1.00 91.31 125 LEU A N 1
ATOM 1008 C CA . LEU A 1 125 ? 0.824 8.402 4.279 1.00 91.31 125 LEU A CA 1
ATOM 1009 C C . LEU A 1 125 ? 1.149 9.158 2.993 1.00 91.31 125 LEU A C 1
ATOM 1011 O O . LEU A 1 125 ? 0.806 8.661 1.931 1.00 91.31 125 LEU A O 1
ATOM 1015 N N . ASP A 1 126 ? 1.840 10.292 3.068 1.00 86.44 126 ASP A N 1
ATOM 1016 C CA . ASP A 1 126 ? 2.237 11.101 1.915 1.00 86.44 126 ASP A CA 1
ATOM 1017 C C . ASP A 1 126 ? 3.040 10.252 0.932 1.00 86.44 126 ASP A C 1
ATOM 1019 O O . ASP A 1 126 ? 2.728 10.219 -0.251 1.00 86.44 126 ASP A O 1
ATOM 1023 N N . GLU A 1 127 ? 4.013 9.481 1.423 1.00 83.62 127 GLU A N 1
ATOM 1024 C CA . GLU A 1 127 ? 4.786 8.566 0.585 1.00 83.62 127 GLU A CA 1
ATOM 1025 C C . GLU A 1 127 ? 3.908 7.442 0.009 1.00 83.62 127 GLU A C 1
ATOM 1027 O O . GLU A 1 127 ? 3.938 7.175 -1.190 1.00 83.62 127 GLU A O 1
ATOM 1032 N N . ALA A 1 128 ? 3.105 6.777 0.845 1.00 90.94 128 ALA A N 1
ATOM 1033 C CA . ALA A 1 128 ? 2.327 5.619 0.414 1.00 90.94 128 ALA A CA 1
ATOM 1034 C C . ALA A 1 128 ? 1.215 5.977 -0.585 1.00 90.94 128 ALA A C 1
ATOM 1036 O O . ALA A 1 128 ? 1.050 5.314 -1.612 1.00 90.94 128 ALA A O 1
ATOM 1037 N N . LEU A 1 129 ? 0.443 7.014 -0.264 1.00 90.00 129 LEU A N 1
ATOM 1038 C CA . LEU A 1 129 ? -0.700 7.472 -1.044 1.00 90.00 129 LEU A CA 1
ATOM 1039 C C . LEU A 1 129 ? -0.241 8.133 -2.339 1.00 90.00 129 LEU A C 1
ATOM 1041 O O . LEU A 1 129 ? -0.856 7.872 -3.363 1.00 90.00 129 LEU A O 1
ATOM 1045 N N . TYR A 1 130 ? 0.883 8.861 -2.336 1.00 84.81 130 TYR A N 1
ATOM 1046 C CA . TYR A 1 130 ? 1.468 9.417 -3.559 1.00 84.81 130 TYR A CA 1
ATOM 1047 C C . TYR A 1 130 ? 1.653 8.353 -4.646 1.00 84.81 130 TYR A C 1
ATOM 1049 O O . TYR A 1 130 ? 1.172 8.515 -5.767 1.00 84.81 130 TYR A O 1
ATOM 1057 N N . TYR A 1 131 ? 2.308 7.232 -4.325 1.00 87.31 131 TYR A N 1
ATOM 1058 C CA . TYR A 1 131 ? 2.563 6.186 -5.321 1.00 87.31 131 TYR A CA 1
ATOM 1059 C C . TYR A 1 131 ? 1.299 5.397 -5.691 1.00 87.31 131 TYR A C 1
ATOM 1061 O O . TYR A 1 131 ? 1.153 4.988 -6.845 1.00 87.31 131 TYR A O 1
ATOM 1069 N N . LEU A 1 132 ? 0.361 5.210 -4.755 1.00 89.81 132 LEU A N 1
ATOM 1070 C CA . LEU A 1 132 ? -0.942 4.605 -5.056 1.00 89.81 132 LEU A CA 1
ATOM 1071 C C . LEU A 1 132 ? -1.765 5.485 -6.010 1.00 89.81 132 LEU A C 1
ATOM 1073 O O . LEU A 1 132 ? -2.326 4.971 -6.980 1.00 89.81 132 LEU A O 1
ATOM 1077 N N . ASP A 1 133 ? -1.808 6.794 -5.762 1.00 84.31 133 ASP A N 1
ATOM 1078 C CA . ASP A 1 133 ? -2.467 7.786 -6.612 1.00 84.31 133 ASP A CA 1
ATOM 1079 C C . ASP A 1 133 ? -1.789 7.878 -7.980 1.00 84.31 133 ASP A C 1
ATOM 1081 O O . ASP A 1 133 ? -2.481 7.885 -8.997 1.00 84.31 133 ASP A O 1
ATOM 1085 N N . ALA A 1 134 ? -0.453 7.853 -8.039 1.00 80.06 134 ALA A N 1
ATOM 1086 C CA . ALA A 1 134 ? 0.284 7.810 -9.300 1.00 80.06 134 ALA A CA 1
ATOM 1087 C C . ALA A 1 134 ? -0.131 6.593 -10.138 1.00 80.06 134 ALA A C 1
ATOM 1089 O O . ALA A 1 134 ? -0.469 6.730 -11.312 1.00 80.06 134 ALA A O 1
ATOM 1090 N N . GLY A 1 135 ? -0.184 5.404 -9.531 1.00 82.50 135 GLY A N 1
ATOM 1091 C CA . GLY A 1 135 ? -0.630 4.193 -10.216 1.00 82.50 135 GLY A CA 1
ATOM 1092 C C . GLY A 1 135 ? -2.086 4.250 -10.684 1.00 82.50 135 GLY A C 1
ATOM 1093 O O . GLY A 1 135 ? -2.409 3.814 -11.791 1.00 82.50 135 GLY A O 1
ATOM 1094 N N . LEU A 1 136 ? -2.971 4.813 -9.859 1.00 81.25 136 LEU A N 1
ATOM 1095 C CA . LEU A 1 136 ? -4.366 5.048 -10.216 1.00 81.25 136 LEU A CA 1
ATOM 1096 C C . LEU A 1 136 ? -4.448 5.980 -11.439 1.00 81.25 136 LEU A C 1
ATOM 1098 O O . LEU A 1 136 ? -5.026 5.621 -12.463 1.00 81.25 136 LEU A O 1
ATOM 1102 N N . PHE A 1 137 ? -3.815 7.147 -11.360 1.00 76.94 137 PHE A N 1
ATOM 1103 C CA . PHE A 1 137 ? -3.841 8.167 -12.400 1.00 76.94 137 PHE A CA 1
ATOM 1104 C C . PHE A 1 137 ? -3.261 7.660 -13.725 1.00 76.94 137 PHE A C 1
ATOM 1106 O O . PHE A 1 137 ? -3.928 7.747 -14.756 1.00 76.94 137 PHE A O 1
ATOM 1113 N N . LEU A 1 138 ? -2.082 7.032 -13.697 1.00 75.38 138 LEU A N 1
ATOM 1114 C CA . LEU A 1 138 ? -1.430 6.449 -14.874 1.00 75.38 138 LEU A CA 1
ATOM 1115 C C . LEU A 1 138 ? -2.337 5.472 -15.630 1.00 75.38 138 LEU A C 1
ATOM 1117 O O . LEU A 1 138 ? -2.365 5.459 -16.857 1.00 75.38 138 LEU A O 1
ATOM 1121 N N . LYS A 1 139 ? -3.133 4.674 -14.916 1.00 75.31 139 LYS A N 1
ATOM 1122 C CA . LYS A 1 139 ? -4.072 3.750 -15.555 1.00 75.31 139 LYS A CA 1
ATOM 1123 C C . LYS A 1 139 ? -5.321 4.434 -16.123 1.00 75.31 139 LYS A C 1
ATOM 1125 O O . LYS A 1 139 ? -5.952 3.866 -17.014 1.00 75.31 139 LYS A O 1
ATOM 1130 N N . THR A 1 140 ? -5.698 5.610 -15.613 1.00 68.50 140 THR A N 1
ATOM 1131 C CA . THR A 1 140 ? -6.816 6.405 -16.163 1.00 68.50 140 THR A CA 1
ATOM 1132 C C . THR A 1 140 ? -6.457 7.182 -17.421 1.00 68.50 140 THR A C 1
ATOM 1134 O O . THR A 1 140 ? -7.362 7.565 -18.162 1.00 68.50 140 THR A O 1
ATOM 1137 N N . LEU A 1 141 ? -5.168 7.427 -17.666 1.00 64.06 141 LEU A N 1
ATOM 1138 C CA . LEU A 1 141 ? -4.726 8.168 -18.838 1.00 64.06 141 LEU A CA 1
ATOM 1139 C C . LEU A 1 141 ? -5.058 7.410 -20.129 1.00 64.06 141 LEU A C 1
ATOM 1141 O O . LEU A 1 141 ? -5.041 6.176 -20.190 1.00 64.06 141 LEU A O 1
ATOM 1145 N N . VAL A 1 142 ? -5.385 8.175 -21.174 1.00 53.06 142 VAL A N 1
ATOM 1146 C CA . VAL A 1 142 ? -5.647 7.630 -22.508 1.00 53.06 142 VAL A CA 1
ATOM 1147 C C . VAL A 1 142 ? -4.386 6.916 -22.972 1.00 53.06 142 VAL A C 1
ATOM 1149 O O . VAL A 1 142 ? -3.326 7.523 -23.103 1.00 53.06 142 VAL A O 1
ATOM 1152 N N . LYS A 1 143 ? -4.507 5.609 -23.201 1.00 57.56 143 LYS A N 1
ATOM 1153 C CA . LYS A 1 143 ? -3.404 4.768 -23.656 1.00 57.56 143 LYS A CA 1
ATOM 1154 C C . LYS A 1 143 ? -3.004 5.193 -25.069 1.00 57.56 143 LYS A C 1
ATOM 1156 O O . LYS A 1 143 ? -3.665 4.805 -26.029 1.00 57.56 143 LYS A O 1
ATOM 1161 N N . SER A 1 144 ? -1.922 5.947 -25.221 1.00 43.25 144 SER A N 1
ATOM 1162 C CA . SER A 1 144 ? -1.214 5.996 -26.497 1.00 43.25 144 SER A CA 1
ATOM 1163 C C . SER A 1 144 ? -0.409 4.706 -26.617 1.00 43.25 144 SER A C 1
ATOM 1165 O O . SER A 1 144 ? 0.591 4.499 -25.932 1.00 43.25 144 SER A O 1
ATOM 1167 N N . GLN A 1 145 ? -0.889 3.784 -27.448 1.00 40.75 145 GLN A N 1
ATOM 1168 C CA . GLN A 1 145 ? -0.117 2.604 -27.804 1.00 40.75 145 GLN A CA 1
ATOM 1169 C C . GLN A 1 145 ? 1.051 3.059 -28.684 1.00 40.75 145 GLN A C 1
ATOM 1171 O O . GLN A 1 145 ? 0.847 3.471 -29.824 1.00 40.75 145 GLN A O 1
ATOM 1176 N N . VAL A 1 146 ? 2.273 2.997 -28.162 1.00 39.28 146 VAL A N 1
ATOM 1177 C CA . VAL A 1 146 ? 3.488 3.177 -28.960 1.00 39.28 146 VAL A CA 1
ATOM 1178 C C . VAL A 1 146 ? 4.106 1.789 -29.088 1.00 39.28 146 VAL A C 1
ATOM 1180 O O . VAL A 1 146 ? 4.930 1.382 -28.275 1.00 39.28 146 VAL A O 1
ATOM 1183 N N . SER A 1 147 ? 3.662 1.021 -30.091 1.00 44.09 147 SER A N 1
ATOM 1184 C CA . SER A 1 147 ? 4.015 -0.400 -30.309 1.00 44.09 147 SER A CA 1
ATOM 1185 C C . SER A 1 147 ? 3.591 -1.344 -29.157 1.00 44.09 147 SER A C 1
ATOM 1187 O O . SER A 1 147 ? 2.529 -1.141 -28.572 1.00 44.09 147 SER A O 1
ATOM 1189 N N . SER A 1 148 ? 4.355 -2.399 -28.841 1.00 42.22 148 SER A N 1
ATOM 1190 C CA . SER A 1 148 ? 4.097 -3.343 -27.730 1.00 42.22 148 SER A CA 1
ATOM 1191 C C . SER A 1 148 ? 4.261 -2.724 -26.332 1.00 42.22 148 SER A C 1
ATOM 1193 O O . SER A 1 148 ? 4.150 -3.426 -25.331 1.00 42.22 148 SER A O 1
ATOM 1195 N N . PHE A 1 149 ? 4.530 -1.419 -26.251 1.00 44.38 149 PHE A N 1
ATOM 1196 C CA . PHE A 1 149 ? 4.771 -0.692 -25.015 1.00 44.38 149 PHE A CA 1
ATOM 1197 C C . PHE A 1 149 ? 3.620 0.282 -24.746 1.00 44.38 149 PHE A C 1
ATOM 1199 O O . PHE A 1 149 ? 3.293 1.145 -25.563 1.00 44.38 149 PHE A O 1
ATOM 1206 N N . PHE A 1 150 ? 3.016 0.175 -23.564 1.00 47.53 150 PHE A N 1
ATOM 1207 C CA . PHE A 1 150 ? 2.222 1.268 -23.011 1.00 47.53 150 PHE A CA 1
ATOM 1208 C C . PHE A 1 150 ? 3.183 2.228 -22.312 1.00 47.53 150 PHE A C 1
ATOM 1210 O O . PHE A 1 150 ? 3.895 1.815 -21.403 1.00 47.53 150 PHE A O 1
ATOM 1217 N N . GLN A 1 151 ? 3.224 3.484 -22.753 1.00 45.53 151 GLN A N 1
ATOM 1218 C CA . GLN A 1 151 ? 3.886 4.567 -22.032 1.00 45.53 151 GLN A CA 1
ATOM 1219 C C . GLN A 1 151 ? 2.783 5.464 -21.484 1.00 45.53 151 GLN A C 1
ATOM 1221 O O . GLN A 1 151 ? 1.982 6.002 -22.243 1.00 45.53 151 GLN A O 1
ATOM 1226 N N . SER A 1 152 ? 2.724 5.618 -20.168 1.00 42.69 152 SER A N 1
ATOM 1227 C CA . SER A 1 152 ? 1.889 6.643 -19.556 1.00 42.69 152 SER A CA 1
ATOM 1228 C C . SER A 1 152 ? 2.815 7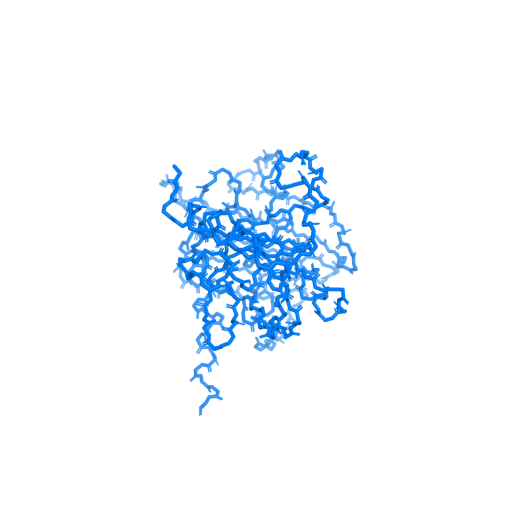.621 -18.843 1.00 42.69 152 SER A C 1
ATOM 1230 O O . SER A 1 152 ? 3.242 7.334 -17.731 1.00 42.69 152 SER A O 1
ATOM 1232 N N . PRO A 1 153 ? 3.194 8.749 -19.462 1.00 42.12 153 PRO A N 1
ATOM 1233 C CA . PRO A 1 153 ? 3.887 9.801 -18.744 1.00 42.12 153 PRO A CA 1
ATOM 1234 C C . PRO A 1 153 ? 2.847 10.558 -17.912 1.00 42.12 153 PRO A C 1
ATOM 1236 O O . PRO A 1 153 ? 2.106 11.387 -18.435 1.00 42.12 153 PRO A O 1
ATOM 1239 N N . ALA A 1 154 ? 2.761 10.275 -16.613 1.00 42.16 154 ALA A N 1
ATOM 1240 C CA . ALA A 1 154 ? 2.067 11.176 -15.700 1.00 42.16 154 ALA A CA 1
ATOM 1241 C C . ALA A 1 154 ? 3.063 12.191 -15.145 1.00 42.16 154 ALA A C 1
ATOM 1243 O O . ALA A 1 154 ? 4.044 11.828 -14.497 1.00 42.16 154 ALA A O 1
ATOM 1244 N N . TRP A 1 155 ? 2.787 13.467 -15.398 1.00 46.62 155 TRP A N 1
ATOM 1245 C CA . TRP A 1 155 ? 3.473 14.589 -14.775 1.00 46.62 155 TRP A CA 1
ATOM 1246 C C . TRP A 1 155 ? 2.549 15.170 -13.719 1.00 46.62 155 TRP A C 1
ATOM 1248 O O . TRP A 1 155 ? 1.595 15.879 -14.031 1.00 46.62 155 TRP A O 1
ATOM 1258 N N . SER A 1 156 ? 2.834 14.862 -12.462 1.00 37.31 156 SER A N 1
ATOM 1259 C CA . SER A 1 156 ? 2.240 15.570 -11.337 1.00 37.31 156 SER A CA 1
ATOM 1260 C C . SER A 1 156 ? 3.141 15.402 -10.122 1.00 37.31 156 SER A C 1
ATOM 1262 O O . SER A 1 156 ? 3.136 14.350 -9.480 1.00 37.31 156 SER A O 1
ATOM 1264 N N . SER A 1 157 ? 3.910 16.442 -9.797 1.00 33.75 157 SER A N 1
ATOM 1265 C CA . SER A 1 157 ? 4.497 16.593 -8.466 1.00 33.75 157 SER A CA 1
ATOM 1266 C C . SER A 1 157 ? 3.349 16.750 -7.467 1.00 33.75 157 SER A C 1
ATOM 1268 O O . SER A 1 157 ? 2.847 17.848 -7.245 1.00 33.75 157 SER A O 1
ATOM 1270 N N . TYR A 1 158 ? 2.872 15.651 -6.892 1.00 33.91 158 TYR A N 1
ATOM 1271 C CA . TYR A 1 158 ? 2.120 15.717 -5.646 1.00 33.91 158 TYR A CA 1
ATOM 1272 C C . TYR A 1 158 ? 3.145 15.816 -4.515 1.00 33.91 158 TYR A C 1
ATOM 1274 O O . TYR A 1 158 ? 3.930 14.894 -4.310 1.00 33.91 158 TYR A O 1
ATOM 1282 N N . SER A 1 159 ? 3.137 16.932 -3.781 1.00 43.94 159 SER A N 1
ATOM 1283 C CA . SER A 1 159 ? 4.050 17.230 -2.659 1.00 43.94 159 SER A CA 1
ATOM 1284 C C . SER A 1 159 ? 5.525 17.465 -3.059 1.00 43.94 159 SER A C 1
ATOM 1286 O O . SER A 1 159 ? 5.814 17.879 -4.178 1.00 43.94 159 SER A O 1
ATOM 1288 N N . SER A 1 160 ? 6.464 17.274 -2.124 1.00 48.22 160 SER A N 1
ATOM 1289 C CA . SER A 1 160 ? 7.908 17.498 -2.289 1.00 48.22 160 SER A CA 1
ATOM 1290 C C . SER A 1 160 ? 8.624 16.450 -3.157 1.00 48.22 160 SER A C 1
ATOM 1292 O O . SER A 1 160 ? 9.814 16.605 -3.440 1.00 48.22 160 SER A O 1
ATOM 1294 N N . PHE A 1 161 ? 7.928 15.396 -3.598 1.00 55.91 161 PHE A N 1
ATOM 1295 C CA . PHE A 1 161 ? 8.464 14.380 -4.504 1.00 55.91 161 PHE A CA 1
ATOM 1296 C C . PHE A 1 161 ? 8.442 14.898 -5.952 1.00 55.91 161 PHE A C 1
ATOM 1298 O O . PHE A 1 161 ? 7.460 14.765 -6.681 1.00 55.91 161 PHE A O 1
ATOM 1305 N N . ASN A 1 162 ? 9.536 15.543 -6.357 1.00 61.94 162 ASN A N 1
ATOM 1306 C CA . ASN A 1 162 ? 9.760 15.974 -7.736 1.00 61.94 162 ASN A CA 1
ATOM 1307 C C . ASN A 1 162 ? 10.308 14.806 -8.567 1.00 61.94 162 ASN A C 1
ATOM 1309 O O . ASN A 1 162 ? 11.479 14.455 -8.422 1.00 61.94 162 ASN A O 1
ATOM 1313 N N . GLY A 1 163 ? 9.491 14.243 -9.458 1.00 65.75 163 GLY A N 1
ATOM 1314 C CA . GLY A 1 163 ? 9.927 13.211 -10.397 1.00 65.75 163 GLY A CA 1
ATOM 1315 C C . GLY A 1 163 ? 8.818 12.712 -11.324 1.00 65.75 163 GLY A C 1
ATOM 1316 O O . GLY A 1 163 ? 7.640 12.993 -11.114 1.00 65.75 163 GLY A O 1
ATOM 1317 N N . VAL A 1 164 ? 9.213 11.989 -12.371 1.00 73.81 164 VAL A N 1
ATOM 1318 C CA . VAL A 1 164 ? 8.314 11.340 -13.338 1.00 73.81 164 VAL A CA 1
ATOM 1319 C C . VAL A 1 164 ? 8.287 9.845 -13.051 1.00 73.81 164 VAL A C 1
ATOM 1321 O O . VAL A 1 164 ? 9.344 9.230 -12.919 1.00 73.81 164 VAL A O 1
ATOM 1324 N N . VAL A 1 165 ? 7.091 9.258 -12.981 1.00 79.62 165 VAL A N 1
ATOM 1325 C CA . VAL A 1 165 ? 6.913 7.802 -12.923 1.00 79.62 165 VAL A CA 1
ATOM 1326 C C . VAL A 1 165 ? 6.527 7.301 -14.310 1.00 79.62 165 VAL A C 1
ATOM 1328 O O . VAL A 1 165 ? 5.485 7.682 -14.842 1.00 79.62 165 VAL A O 1
ATOM 1331 N N . GLU A 1 166 ? 7.347 6.425 -14.878 1.00 79.50 166 GLU A N 1
ATOM 1332 C CA . GLU A 1 166 ? 7.060 5.715 -16.123 1.00 79.50 166 GLU A CA 1
ATOM 1333 C C . GLU A 1 166 ? 6.751 4.254 -15.810 1.00 79.50 166 GLU A C 1
ATOM 1335 O O . GLU A 1 166 ? 7.492 3.605 -15.075 1.00 79.50 166 GLU A O 1
ATOM 1340 N N . VAL A 1 167 ? 5.665 3.726 -16.373 1.00 81.06 167 VAL A N 1
ATOM 1341 C CA . VAL A 1 167 ? 5.292 2.313 -16.245 1.00 81.06 167 VAL A CA 1
ATOM 1342 C C . VAL A 1 167 ? 5.138 1.728 -17.638 1.00 81.06 167 VAL A C 1
ATOM 1344 O O . VAL A 1 167 ? 4.292 2.193 -18.400 1.00 81.06 167 VAL A O 1
ATOM 1347 N N . HIS A 1 168 ? 5.916 0.693 -17.940 1.00 80.38 168 HIS A N 1
ATOM 1348 C CA . HIS A 1 168 ? 5.799 -0.095 -19.160 1.00 80.38 168 HIS A CA 1
ATOM 1349 C C . HIS A 1 168 ? 5.354 -1.507 -18.815 1.00 80.38 168 HIS A C 1
ATOM 1351 O O . HIS A 1 168 ? 5.960 -2.176 -17.984 1.00 80.38 168 HIS A O 1
ATOM 1357 N N . THR A 1 169 ? 4.302 -1.975 -19.471 1.00 81.00 169 THR A N 1
ATOM 1358 C CA . THR A 1 169 ? 3.796 -3.341 -19.310 1.00 81.00 169 THR A CA 1
ATOM 1359 C C . THR A 1 169 ? 4.001 -4.107 -20.601 1.00 81.00 169 THR A C 1
ATOM 1361 O O . THR A 1 169 ? 3.564 -3.631 -21.650 1.00 81.00 169 THR A O 1
ATOM 1364 N N . SER A 1 170 ? 4.607 -5.285 -20.513 1.00 80.12 170 SER A N 1
ATOM 1365 C CA . SER A 1 170 ? 4.738 -6.223 -21.623 1.00 80.12 170 SER A CA 1
ATOM 1366 C C . SER A 1 170 ? 3.769 -7.381 -21.427 1.00 80.12 170 SER A C 1
ATOM 1368 O O . SER A 1 170 ? 3.702 -7.965 -20.341 1.00 80.12 170 SER A O 1
ATOM 1370 N N . THR A 1 171 ? 3.010 -7.704 -22.469 1.00 74.56 171 THR A N 1
ATOM 1371 C CA . THR A 1 171 ? 2.112 -8.860 -22.481 1.00 74.56 171 THR A CA 1
ATOM 1372 C C . THR A 1 171 ? 2.606 -9.902 -23.469 1.00 74.56 171 THR A C 1
ATOM 1374 O O . THR A 1 171 ? 3.007 -9.553 -24.582 1.00 74.56 171 THR A O 1
ATOM 1377 N N . SER A 1 172 ? 2.508 -11.171 -23.093 1.00 70.44 172 SER A N 1
ATOM 1378 C CA . SER A 1 172 ? 2.769 -12.298 -23.976 1.00 70.44 172 SER A CA 1
ATOM 1379 C C . SER A 1 172 ? 1.778 -12.331 -25.147 1.00 70.44 172 SER A C 1
ATOM 1381 O O . SER A 1 172 ? 0.725 -11.684 -25.135 1.00 70.44 172 SER A O 1
ATOM 1383 N N . LEU A 1 173 ? 2.066 -13.171 -26.146 1.00 66.88 173 LEU A N 1
ATOM 1384 C CA . LEU A 1 173 ? 1.136 -13.462 -27.246 1.00 66.88 173 LEU A CA 1
ATOM 1385 C C . LEU A 1 173 ? -0.188 -14.089 -26.764 1.00 66.88 173 LEU A C 1
ATOM 1387 O O . LEU A 1 173 ? -1.182 -14.028 -27.483 1.00 66.88 173 LEU A O 1
ATOM 1391 N N . THR A 1 174 ? -0.214 -14.674 -25.560 1.00 71.69 174 THR A N 1
ATOM 1392 C CA . THR A 1 174 ? -1.424 -15.233 -24.932 1.00 71.69 174 THR A CA 1
ATOM 1393 C C . THR A 1 174 ? -2.205 -14.194 -24.118 1.00 71.69 174 THR A C 1
ATOM 1395 O O . THR A 1 174 ? -3.263 -14.512 -23.578 1.00 71.69 174 THR A O 1
ATOM 1398 N N . GLY A 1 175 ? -1.724 -12.946 -24.052 1.00 66.50 175 GLY A N 1
ATOM 1399 C CA . GLY A 1 175 ? -2.353 -11.851 -23.312 1.00 66.50 175 GLY A CA 1
ATOM 1400 C C . GLY A 1 175 ? -2.056 -11.856 -21.810 1.00 66.50 175 GLY A C 1
ATOM 1401 O O . GLY A 1 175 ? -2.646 -11.065 -21.070 1.00 66.50 175 GLY A O 1
ATOM 1402 N N . GLU A 1 176 ? -1.151 -12.722 -21.350 1.00 74.19 176 GLU A N 1
ATOM 1403 C CA . GLU A 1 176 ? -0.667 -12.726 -19.970 1.00 74.19 176 GLU A CA 1
ATOM 1404 C C . GLU A 1 176 ? 0.361 -11.610 -19.767 1.00 74.19 176 GLU A C 1
ATOM 1406 O O . GLU A 1 176 ? 1.081 -11.232 -20.687 1.00 74.19 176 GLU A O 1
ATOM 1411 N N . LEU A 1 177 ? 0.417 -11.040 -18.565 1.00 79.12 177 LEU A N 1
ATOM 1412 C CA . LEU A 1 177 ? 1.405 -10.015 -18.238 1.00 79.12 177 LEU A CA 1
ATOM 1413 C C . LEU A 1 177 ? 2.738 -10.690 -17.920 1.00 79.12 177 LEU A C 1
ATOM 1415 O O . LEU A 1 177 ? 2.848 -11.367 -16.899 1.00 79.12 177 LEU A O 1
ATOM 1419 N N . ASP A 1 178 ? 3.732 -10.485 -18.779 1.00 81.50 178 ASP A N 1
ATOM 1420 C CA . ASP A 1 178 ? 5.067 -11.075 -18.633 1.00 81.50 178 ASP A CA 1
ATOM 1421 C C . ASP A 1 178 ? 5.964 -10.217 -17.743 1.00 81.50 178 ASP A C 1
ATOM 1423 O O . ASP A 1 178 ? 6.703 -10.732 -16.898 1.00 81.50 178 ASP A O 1
ATOM 1427 N N . GLU A 1 179 ? 5.898 -8.899 -17.946 1.00 86.38 179 GLU A N 1
ATOM 1428 C CA . GLU A 1 179 ? 6.812 -7.954 -17.321 1.00 86.38 179 GLU A CA 1
ATOM 1429 C C . GLU A 1 179 ? 6.158 -6.590 -17.074 1.00 86.38 179 GLU A C 1
ATOM 1431 O O . GLU A 1 179 ? 5.376 -6.087 -17.887 1.00 86.38 179 GLU A O 1
ATOM 1436 N N . VAL A 1 180 ? 6.515 -5.970 -15.949 1.00 88.19 180 VAL A N 1
ATOM 1437 C CA . VAL A 1 180 ? 6.225 -4.568 -15.642 1.00 88.19 180 VAL A CA 1
ATOM 1438 C C . VAL A 1 180 ? 7.527 -3.863 -15.302 1.00 88.19 180 VAL A C 1
ATOM 1440 O O . VAL A 1 180 ? 8.174 -4.193 -14.313 1.00 88.19 180 VAL A O 1
ATOM 1443 N N . ASN A 1 181 ? 7.876 -2.856 -16.086 1.00 89.50 181 ASN A N 1
ATOM 1444 C CA . ASN A 1 181 ? 9.012 -1.982 -15.847 1.00 89.50 181 ASN A CA 1
ATOM 1445 C C . ASN A 1 181 ? 8.516 -0.666 -15.268 1.00 89.50 181 ASN A C 1
ATOM 1447 O O . ASN A 1 181 ? 7.656 -0.019 -15.862 1.00 89.50 181 ASN A O 1
ATOM 1451 N N . ILE A 1 182 ? 9.049 -0.272 -14.117 1.00 88.81 182 ILE A N 1
ATOM 1452 C CA . ILE A 1 182 ? 8.708 0.985 -13.456 1.00 88.81 182 ILE A CA 1
ATOM 1453 C C . ILE A 1 182 ? 9.969 1.811 -13.292 1.00 88.81 182 ILE A C 1
ATOM 1455 O O . ILE A 1 182 ? 10.952 1.334 -12.729 1.00 88.81 182 ILE A O 1
ATOM 1459 N N . SER A 1 183 ? 9.906 3.056 -13.749 1.00 86.88 183 SER A N 1
ATOM 1460 C CA . SER A 1 183 ? 11.003 4.015 -13.686 1.00 86.88 183 SER A CA 1
ATOM 1461 C C . SER A 1 183 ? 10.572 5.229 -12.887 1.00 86.88 183 SER A C 1
ATOM 1463 O O . SER A 1 183 ? 9.555 5.831 -13.217 1.00 86.88 183 SER A O 1
ATOM 1465 N N . TYR A 1 184 ? 11.350 5.629 -11.889 1.00 84.38 184 TYR A N 1
ATOM 1466 C CA . TYR A 1 184 ? 11.227 6.942 -11.264 1.00 84.38 184 TYR A CA 1
ATOM 1467 C C . TYR A 1 184 ? 12.381 7.828 -11.732 1.00 84.38 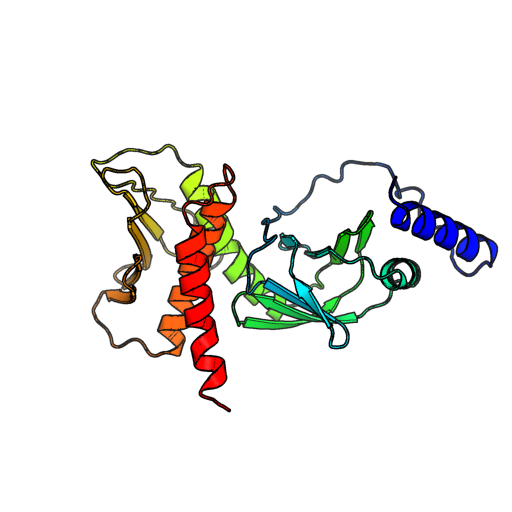184 TYR A C 1
ATOM 1469 O O . TYR A 1 184 ? 13.543 7.466 -11.572 1.00 84.38 184 TYR A O 1
ATOM 1477 N N . ILE A 1 185 ? 12.072 8.968 -12.344 1.00 80.75 185 ILE A N 1
ATOM 1478 C CA . ILE A 1 185 ? 13.038 9.861 -12.990 1.00 80.75 185 ILE A CA 1
ATOM 1479 C C . ILE A 1 185 ? 13.053 11.197 -12.252 1.00 80.75 185 ILE A C 1
ATOM 1481 O O . ILE A 1 185 ? 12.044 11.896 -12.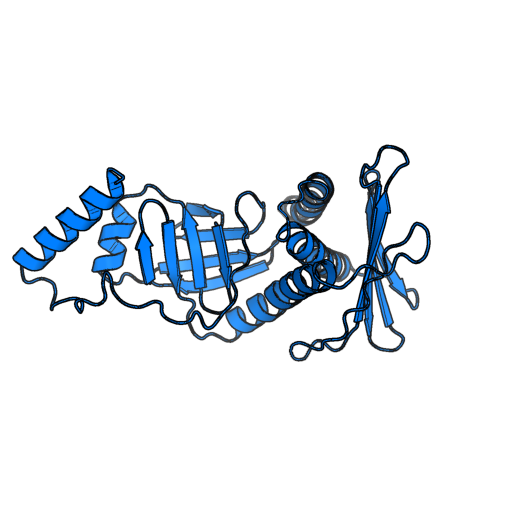211 1.00 80.75 185 ILE A O 1
ATOM 1485 N N . GLN A 1 186 ? 14.214 11.587 -11.730 1.00 80.06 186 GLN A N 1
ATOM 1486 C CA . GLN A 1 186 ? 14.432 12.860 -11.049 1.00 80.06 186 GLN A CA 1
ATOM 1487 C C . GLN A 1 186 ? 15.704 13.533 -11.584 1.00 80.06 186 GLN A C 1
ATOM 1489 O O . GLN A 1 186 ? 16.826 13.224 -11.181 1.00 80.06 186 GLN A O 1
ATOM 1494 N N . GLY A 1 187 ? 15.534 14.470 -12.520 1.00 80.25 187 GLY A N 1
ATOM 1495 C CA . GLY A 1 187 ? 16.659 15.086 -13.230 1.00 80.25 187 GLY A CA 1
ATOM 1496 C C . GLY A 1 187 ? 17.438 14.049 -14.047 1.00 80.25 187 GLY A C 1
ATOM 1497 O O . GLY A 1 187 ? 16.854 13.322 -14.848 1.00 80.25 187 GLY A O 1
ATOM 1498 N N . PHE A 1 188 ? 18.754 13.964 -13.836 1.00 81.75 188 PHE A N 1
ATOM 1499 C CA . PHE A 1 188 ? 19.616 12.957 -14.478 1.00 81.75 188 PHE A CA 1
ATOM 1500 C C . PHE A 1 188 ? 19.575 11.584 -13.796 1.00 81.75 188 PHE A C 1
ATOM 1502 O O . PHE A 1 188 ? 20.118 10.617 -14.329 1.00 81.75 188 PHE A O 1
ATOM 1509 N N . TYR A 1 189 ? 18.954 11.502 -12.620 1.00 84.19 189 TYR A N 1
ATOM 1510 C CA . TYR A 1 189 ? 18.871 10.284 -11.836 1.00 84.19 189 TYR A CA 1
ATOM 1511 C C . TYR A 1 189 ? 17.605 9.494 -12.186 1.00 84.19 189 TYR A C 1
ATOM 1513 O O . TYR A 1 189 ? 16.524 10.068 -12.335 1.00 84.19 189 TYR A O 1
ATOM 1521 N N . ARG A 1 190 ? 17.735 8.174 -12.320 1.00 86.88 190 ARG A N 1
ATOM 1522 C CA . ARG A 1 190 ? 16.630 7.246 -12.573 1.00 86.88 190 ARG A CA 1
ATOM 1523 C C . ARG A 1 190 ? 16.735 6.035 -11.666 1.00 86.88 190 ARG A C 1
ATOM 1525 O O . ARG A 1 190 ? 17.805 5.449 -11.562 1.00 86.88 190 ARG A O 1
ATOM 1532 N N . GLU A 1 191 ? 15.623 5.616 -11.090 1.00 89.62 191 GLU A N 1
ATOM 1533 C CA . GLU A 1 191 ? 15.460 4.335 -10.400 1.00 89.62 191 GLU A CA 1
ATOM 1534 C C . GLU A 1 191 ? 14.596 3.437 -11.260 1.00 89.62 191 GLU A C 1
ATOM 1536 O O . GLU A 1 191 ? 13.573 3.887 -11.764 1.00 89.62 191 GLU A O 1
ATOM 1541 N N . TYR A 1 192 ? 15.002 2.185 -11.432 1.00 89.44 192 TYR A N 1
ATOM 1542 C CA . TYR A 1 192 ? 14.306 1.218 -12.267 1.00 89.44 192 TYR A CA 1
ATOM 1543 C C . TYR A 1 192 ? 13.970 -0.021 -11.447 1.00 89.44 192 TYR A C 1
ATOM 1545 O O . TYR A 1 192 ? 14.824 -0.552 -10.735 1.00 89.44 192 TYR A O 1
ATOM 1553 N N . THR A 1 193 ? 12.733 -0.495 -11.561 1.00 93.50 193 THR A N 1
ATOM 1554 C CA . THR A 1 193 ? 12.311 -1.797 -11.044 1.00 93.50 193 THR A CA 1
ATOM 1555 C C . THR A 1 193 ? 11.659 -2.601 -12.150 1.00 93.50 193 THR A C 1
ATOM 1557 O O . THR A 1 193 ? 10.713 -2.134 -12.781 1.00 93.50 193 THR A O 1
ATOM 1560 N N . VAL A 1 194 ? 12.138 -3.825 -12.350 1.00 92.62 194 VAL A N 1
ATOM 1561 C CA . VAL A 1 194 ? 11.553 -4.786 -13.288 1.00 92.62 194 VAL A CA 1
ATOM 1562 C C . VAL A 1 194 ? 10.836 -5.854 -12.483 1.00 92.62 194 VAL A C 1
ATOM 1564 O O . VAL A 1 194 ? 11.458 -6.521 -11.659 1.00 92.62 194 VAL A O 1
ATOM 1567 N N . PHE A 1 195 ? 9.538 -6.025 -12.711 1.00 92.44 195 PHE A N 1
ATOM 1568 C CA . PHE A 1 195 ? 8.737 -7.111 -12.160 1.00 92.44 195 PHE A CA 1
ATOM 1569 C C . PHE A 1 195 ? 8.481 -8.129 -13.262 1.00 92.44 195 PHE A C 1
ATOM 1571 O O . PHE A 1 195 ? 7.730 -7.845 -14.188 1.00 92.44 195 PHE A O 1
ATOM 1578 N N . SER A 1 196 ? 9.067 -9.316 -13.144 1.00 89.75 196 SER A N 1
ATOM 1579 C CA . SER A 1 196 ? 8.809 -10.438 -14.048 1.00 89.75 196 SER A CA 1
ATOM 1580 C C . SER A 1 196 ? 8.528 -11.711 -13.254 1.00 89.75 196 SER A C 1
ATOM 1582 O O . SER A 1 196 ? 8.844 -11.798 -12.064 1.00 89.75 196 SER A O 1
ATOM 1584 N N . HIS A 1 197 ? 8.007 -12.738 -13.924 1.00 83.88 197 HIS A N 1
ATOM 1585 C CA . HIS A 1 197 ? 7.823 -14.069 -13.324 1.00 83.88 197 HIS A CA 1
ATOM 1586 C C . HIS A 1 197 ? 9.133 -14.735 -12.886 1.00 83.88 197 HIS A C 1
ATOM 1588 O O . HIS A 1 197 ? 9.128 -15.596 -12.010 1.00 83.88 197 HIS A O 1
ATOM 1594 N N . LYS A 1 198 ? 10.264 -14.349 -13.491 1.00 84.25 198 LYS A N 1
ATOM 1595 C CA . LYS A 1 198 ? 11.582 -14.931 -13.196 1.00 84.25 198 LYS A CA 1
ATOM 1596 C C . LYS A 1 198 ? 12.225 -14.282 -11.977 1.00 84.25 198 LYS A C 1
ATOM 1598 O O . LYS A 1 198 ? 12.760 -14.971 -11.112 1.00 84.25 198 LYS A O 1
ATOM 1603 N N . ALA A 1 199 ? 12.215 -12.954 -11.940 1.00 89.12 199 ALA A N 1
ATOM 1604 C CA . ALA A 1 199 ? 12.858 -12.175 -10.896 1.00 89.12 199 ALA A CA 1
ATOM 1605 C C . ALA A 1 199 ? 12.290 -10.756 -10.823 1.00 89.12 199 ALA A C 1
ATOM 1607 O O . ALA A 1 199 ? 11.802 -10.209 -11.816 1.00 89.12 199 ALA A O 1
ATOM 1608 N N . ILE A 1 200 ? 12.434 -10.154 -9.641 1.00 93.00 200 ILE A N 1
ATOM 1609 C CA . ILE A 1 200 ? 12.260 -8.719 -9.442 1.00 93.00 200 ILE A CA 1
ATOM 1610 C C . ILE A 1 200 ? 13.643 -8.101 -9.265 1.00 93.00 200 ILE A C 1
ATOM 1612 O O . ILE A 1 200 ? 14.390 -8.507 -8.370 1.00 93.00 200 ILE A O 1
ATOM 1616 N N . THR A 1 201 ? 13.991 -7.137 -10.111 1.00 93.50 201 THR A N 1
ATOM 1617 C CA . THR A 1 201 ? 15.289 -6.451 -10.067 1.00 93.50 201 THR A CA 1
ATOM 1618 C C . THR A 1 201 ? 15.098 -4.970 -9.788 1.00 93.50 201 THR A C 1
ATOM 1620 O O . THR A 1 201 ? 14.092 -4.383 -10.173 1.00 93.50 201 THR A O 1
ATOM 1623 N N . VAL A 1 202 ? 16.065 -4.378 -9.084 1.00 93.62 202 VAL A N 1
ATOM 1624 C CA . VAL A 1 202 ? 16.093 -2.950 -8.759 1.00 93.62 202 VAL A CA 1
ATOM 1625 C C . VAL A 1 202 ? 17.470 -2.403 -9.112 1.00 93.62 202 VAL A C 1
ATOM 1627 O O . VAL A 1 202 ? 18.484 -2.938 -8.647 1.00 93.62 202 VAL A O 1
ATOM 1630 N N . SER A 1 203 ? 17.503 -1.347 -9.916 1.00 92.12 203 SER A N 1
ATOM 1631 C CA . SER A 1 203 ? 18.719 -0.690 -10.401 1.00 92.12 203 SER A CA 1
ATOM 1632 C C . SER A 1 203 ? 18.532 0.828 -10.488 1.00 92.12 203 SER A C 1
ATOM 1634 O O . SER A 1 203 ? 17.450 1.354 -10.217 1.00 92.12 203 SER A O 1
ATOM 1636 N N . SER A 1 204 ? 19.596 1.555 -10.833 1.00 92.00 204 SER A N 1
ATOM 1637 C CA . SER A 1 204 ? 19.530 3.001 -11.055 1.00 92.00 204 SER A CA 1
ATOM 1638 C C . SER A 1 204 ? 20.489 3.471 -12.149 1.00 92.00 204 SER A C 1
ATOM 1640 O O . SER A 1 204 ? 21.475 2.798 -12.440 1.00 92.00 204 SER A O 1
ATOM 1642 N N . SER A 1 205 ? 20.219 4.652 -12.707 1.00 89.69 205 SER A N 1
ATOM 1643 C CA . SER A 1 205 ? 21.073 5.377 -13.653 1.00 89.69 205 SER A CA 1
ATOM 1644 C C . SER A 1 205 ? 21.334 6.806 -13.140 1.00 89.69 205 SER A C 1
ATOM 1646 O O . SER A 1 205 ? 20.370 7.465 -12.757 1.00 89.69 205 SER A O 1
ATOM 1648 N N . PRO A 1 206 ? 22.574 7.332 -13.152 1.00 88.00 206 PRO A N 1
ATOM 1649 C CA . PRO A 1 206 ? 23.807 6.610 -13.463 1.00 88.00 206 PRO A CA 1
ATOM 1650 C C . PRO A 1 206 ? 24.000 5.406 -12.534 1.00 88.00 206 PRO A C 1
ATOM 1652 O O . PRO A 1 206 ? 23.432 5.350 -11.437 1.00 88.00 206 PRO A O 1
ATOM 1655 N N . GLU A 1 207 ? 24.739 4.411 -13.020 1.00 88.50 207 GLU A N 1
ATOM 1656 C CA . GLU A 1 207 ? 24.929 3.160 -12.296 1.00 88.50 207 GLU A CA 1
ATOM 1657 C C . GLU A 1 207 ? 25.585 3.433 -10.939 1.00 88.50 207 GLU A C 1
ATOM 1659 O O . GLU A 1 207 ? 26.622 4.093 -10.844 1.00 88.50 207 GLU A O 1
ATOM 1664 N N . ARG A 1 208 ? 24.951 2.945 -9.871 1.00 86.31 208 ARG A N 1
ATOM 1665 C CA . ARG A 1 208 ? 25.488 3.008 -8.512 1.00 86.31 208 ARG A CA 1
ATOM 1666 C C . ARG A 1 208 ? 25.119 1.744 -7.755 1.00 86.31 208 ARG A C 1
ATOM 1668 O O . ARG A 1 208 ? 24.071 1.139 -7.991 1.00 86.31 208 ARG A O 1
ATOM 1675 N N . VAL A 1 209 ? 25.959 1.372 -6.798 1.00 86.56 209 VAL A N 1
ATOM 1676 C CA . VAL A 1 209 ? 25.659 0.267 -5.888 1.00 86.56 209 VAL A CA 1
ATOM 1677 C C . VAL A 1 209 ? 24.558 0.715 -4.927 1.00 86.56 209 VAL A C 1
ATOM 1679 O O . VAL A 1 209 ? 24.787 1.544 -4.052 1.00 86.56 209 VAL A O 1
ATOM 1682 N N . LEU A 1 210 ? 23.353 0.172 -5.099 1.00 87.00 210 LEU A N 1
ATOM 1683 C CA . LEU A 1 210 ? 22.235 0.411 -4.187 1.00 87.00 210 LEU A CA 1
ATOM 1684 C C . LEU A 1 210 ? 22.363 -0.481 -2.949 1.00 87.00 210 LEU A C 1
ATOM 1686 O O . LEU A 1 210 ? 22.467 -1.709 -3.070 1.00 87.00 210 LEU A O 1
ATOM 1690 N N . LEU A 1 211 ? 22.291 0.125 -1.763 1.00 90.50 211 LEU A N 1
ATOM 1691 C CA . LEU A 1 211 ? 22.226 -0.619 -0.509 1.00 90.50 211 LEU A CA 1
ATOM 1692 C C . LEU A 1 211 ? 20.887 -1.367 -0.408 1.00 90.50 211 LEU A C 1
ATOM 1694 O O . LEU A 1 211 ? 19.898 -1.017 -1.053 1.00 90.50 211 LEU A O 1
ATOM 1698 N N . ILE A 1 212 ? 20.832 -2.405 0.432 1.00 88.81 212 ILE A N 1
ATOM 1699 C CA . ILE A 1 212 ? 19.616 -3.223 0.615 1.00 88.81 212 ILE A CA 1
ATOM 1700 C C . ILE A 1 212 ? 18.420 -2.356 1.042 1.00 88.81 212 ILE A C 1
ATOM 1702 O O . ILE A 1 212 ? 17.304 -2.572 0.568 1.00 88.81 212 ILE A O 1
ATOM 1706 N N . GLY A 1 213 ? 18.651 -1.363 1.908 1.00 88.81 213 GLY A N 1
ATOM 1707 C CA . GLY A 1 213 ? 17.622 -0.415 2.343 1.00 88.81 213 GLY A CA 1
ATOM 1708 C C . GLY A 1 213 ? 17.020 0.375 1.180 1.00 88.81 213 GLY A C 1
ATOM 1709 O O . GLY A 1 213 ? 15.797 0.417 1.045 1.00 88.81 213 GLY A O 1
ATOM 1710 N N . ASP A 1 214 ? 17.870 0.904 0.297 1.00 90.19 214 ASP A N 1
ATOM 1711 C CA . ASP A 1 214 ? 17.446 1.667 -0.881 1.00 90.19 214 ASP A CA 1
ATOM 1712 C C . ASP A 1 214 ? 16.669 0.780 -1.852 1.00 90.19 214 ASP A C 1
ATOM 1714 O O . ASP A 1 214 ? 15.567 1.130 -2.267 1.00 90.19 214 ASP A O 1
ATOM 1718 N N . LYS A 1 215 ? 17.178 -0.428 -2.138 1.00 91.00 215 LYS A N 1
ATOM 1719 C CA . LYS A 1 215 ? 16.483 -1.392 -3.005 1.00 91.00 215 LYS A CA 1
ATOM 1720 C C . LYS A 1 215 ? 15.080 -1.713 -2.490 1.00 91.00 215 LYS A C 1
ATOM 1722 O O . LYS A 1 215 ? 14.134 -1.750 -3.272 1.00 91.00 215 LYS A O 1
ATOM 1727 N N . LYS A 1 216 ? 14.923 -1.910 -1.176 1.00 90.88 216 LYS A N 1
ATOM 1728 C CA . LYS A 1 216 ? 13.610 -2.149 -0.553 1.00 90.88 216 LYS A CA 1
ATOM 1729 C C . LYS A 1 216 ? 12.698 -0.938 -0.646 1.00 90.88 216 LYS A C 1
ATOM 1731 O O . LYS A 1 216 ? 11.497 -1.102 -0.844 1.00 90.88 216 LYS A O 1
ATOM 1736 N N . GLN A 1 217 ? 13.245 0.260 -0.473 1.00 91.12 217 GLN A N 1
ATOM 1737 C CA . GLN A 1 217 ? 12.471 1.486 -0.578 1.00 91.12 217 GLN A CA 1
ATOM 1738 C C . GLN A 1 217 ? 11.948 1.697 -2.002 1.00 91.12 217 GLN A C 1
ATOM 1740 O O . GLN A 1 217 ? 10.755 1.935 -2.180 1.00 91.12 217 GLN A O 1
ATOM 1745 N N . ILE A 1 218 ? 12.809 1.526 -3.004 1.00 91.88 218 ILE A N 1
ATOM 1746 C CA . ILE A 1 218 ? 12.445 1.623 -4.420 1.00 91.88 218 ILE A CA 1
ATOM 1747 C C . ILE A 1 218 ? 11.401 0.556 -4.772 1.00 91.88 218 ILE A C 1
ATOM 1749 O O . ILE A 1 218 ? 10.360 0.877 -5.347 1.00 91.88 218 ILE A O 1
ATOM 1753 N N . LEU A 1 219 ? 11.620 -0.696 -4.348 1.00 93.94 219 LEU A N 1
ATOM 1754 C CA . LEU A 1 219 ? 10.665 -1.785 -4.557 1.00 93.94 219 LEU A CA 1
ATOM 1755 C C . LEU A 1 219 ? 9.301 -1.481 -3.922 1.00 93.94 219 LEU A C 1
ATOM 1757 O O . LEU A 1 219 ? 8.271 -1.723 -4.547 1.00 93.94 219 LEU A O 1
ATOM 1761 N N . ARG A 1 220 ? 9.271 -0.932 -2.701 1.00 94.12 220 ARG A N 1
ATOM 1762 C CA . ARG A 1 220 ? 8.028 -0.535 -2.023 1.00 94.12 220 ARG A CA 1
ATOM 1763 C C . ARG A 1 220 ? 7.274 0.525 -2.822 1.00 94.12 220 ARG A C 1
ATOM 1765 O O . ARG A 1 220 ? 6.075 0.369 -3.035 1.00 94.12 220 ARG A O 1
ATOM 1772 N N . ASN A 1 221 ? 7.971 1.564 -3.274 1.00 92.00 221 ASN A N 1
ATOM 1773 C CA . ASN A 1 221 ? 7.387 2.649 -4.060 1.00 92.00 221 ASN A CA 1
ATOM 1774 C C . ASN A 1 221 ? 6.794 2.114 -5.369 1.00 92.00 221 ASN A C 1
ATOM 1776 O O . ASN A 1 221 ? 5.631 2.360 -5.677 1.00 92.00 221 ASN A O 1
ATOM 1780 N N . CYS A 1 222 ? 7.551 1.289 -6.094 1.00 92.31 222 CYS A N 1
ATOM 1781 C CA . CYS A 1 222 ? 7.089 0.688 -7.342 1.00 92.31 222 CYS A CA 1
ATOM 1782 C C . CYS A 1 222 ? 5.916 -0.285 -7.122 1.00 92.31 222 CYS A C 1
ATOM 1784 O O . CYS A 1 222 ? 4.965 -0.300 -7.902 1.00 92.31 222 CYS A O 1
ATOM 1786 N N . LEU A 1 223 ? 5.923 -1.055 -6.028 1.00 94.25 223 LEU A N 1
ATOM 1787 C CA . LEU A 1 223 ? 4.801 -1.919 -5.658 1.00 94.25 223 LEU A CA 1
ATOM 1788 C C . LEU A 1 223 ? 3.528 -1.107 -5.374 1.00 94.25 223 LEU A C 1
ATOM 1790 O O . LEU A 1 223 ? 2.449 -1.509 -5.803 1.00 94.25 223 LEU A O 1
ATOM 1794 N N . LEU A 1 224 ? 3.631 0.044 -4.703 1.00 93.50 224 LEU A N 1
ATOM 1795 C CA . LEU A 1 224 ? 2.491 0.944 -4.484 1.00 93.50 224 LEU A CA 1
ATOM 1796 C C . LEU A 1 224 ? 1.909 1.461 -5.808 1.00 93.50 224 LEU A C 1
ATOM 1798 O O . LEU A 1 224 ? 0.689 1.485 -5.953 1.00 93.50 224 LEU A O 1
ATOM 1802 N N . VAL A 1 225 ? 2.749 1.764 -6.804 1.00 90.06 225 VAL A N 1
ATOM 1803 C CA . VAL A 1 225 ? 2.284 2.114 -8.160 1.00 90.06 225 VAL A CA 1
ATOM 1804 C C . VAL A 1 225 ? 1.494 0.959 -8.787 1.00 90.06 225 VAL A C 1
ATOM 1806 O O . VAL A 1 225 ? 0.372 1.163 -9.252 1.00 90.06 225 VAL A O 1
ATOM 1809 N N . ILE A 1 226 ? 2.006 -0.277 -8.739 1.00 90.75 226 ILE A N 1
ATOM 1810 C CA . ILE A 1 226 ? 1.282 -1.460 -9.252 1.00 90.75 226 ILE A CA 1
ATOM 1811 C C . ILE A 1 226 ? -0.051 -1.660 -8.518 1.00 90.75 226 ILE A C 1
ATOM 1813 O O . ILE A 1 226 ? -1.075 -1.962 -9.136 1.00 90.75 226 ILE A O 1
ATOM 1817 N N . LEU A 1 227 ? -0.070 -1.462 -7.201 1.00 91.88 227 LEU A N 1
ATOM 1818 C CA . LEU A 1 227 ? -1.290 -1.538 -6.401 1.00 91.88 227 LEU A CA 1
ATOM 1819 C C . LEU A 1 227 ? -2.296 -0.445 -6.783 1.00 91.88 227 LEU A C 1
ATOM 1821 O O . LEU A 1 227 ? -3.497 -0.714 -6.804 1.00 91.88 227 LEU A O 1
ATOM 1825 N N . GLY A 1 228 ? -1.835 0.756 -7.136 1.00 88.81 228 GLY A N 1
ATOM 1826 C CA . GLY A 1 228 ? -2.659 1.811 -7.730 1.00 88.81 228 GLY A CA 1
ATOM 1827 C C . GLY A 1 228 ? -3.296 1.365 -9.049 1.00 88.81 228 GLY A C 1
ATOM 1828 O O . GLY A 1 228 ? -4.520 1.409 -9.195 1.00 88.81 228 GLY A O 1
ATOM 1829 N N . PHE A 1 229 ? -2.495 0.807 -9.967 1.00 84.88 229 PHE A N 1
ATOM 1830 C CA . PHE A 1 229 ? -2.992 0.217 -11.219 1.00 84.88 229 PHE A CA 1
ATOM 1831 C C . PHE A 1 229 ? -4.049 -0.859 -10.946 1.00 84.88 229 PHE A C 1
ATOM 1833 O O . PHE A 1 229 ? -5.098 -0.899 -11.589 1.00 84.88 229 PHE A O 1
ATOM 1840 N N . ARG A 1 230 ? -3.818 -1.746 -9.979 1.00 86.88 230 ARG A N 1
ATOM 1841 C CA . ARG A 1 230 ? -4.725 -2.857 -9.660 1.00 86.88 230 ARG A CA 1
ATOM 1842 C C . ARG A 1 230 ? -6.136 -2.398 -9.259 1.00 86.88 230 ARG A C 1
ATOM 1844 O O . ARG A 1 230 ? -7.094 -3.145 -9.467 1.00 86.88 230 ARG A O 1
ATOM 1851 N N . GLN A 1 231 ? -6.292 -1.182 -8.731 1.00 83.94 231 GLN A N 1
ATOM 1852 C CA . GLN A 1 231 ? -7.572 -0.679 -8.216 1.00 83.94 231 GLN A CA 1
ATOM 1853 C C . GLN A 1 231 ? -8.595 -0.326 -9.306 1.00 83.94 231 GLN A C 1
ATOM 1855 O O . GLN A 1 231 ? -9.793 -0.531 -9.104 1.00 83.94 231 GLN A O 1
ATOM 1860 N N . ILE A 1 232 ? -8.163 0.147 -10.478 1.00 72.88 232 ILE A N 1
ATOM 1861 C CA . ILE A 1 232 ? -9.089 0.490 -11.570 1.00 72.88 232 ILE A CA 1
ATOM 1862 C C . ILE A 1 232 ? -9.458 -0.758 -12.371 1.00 72.88 232 ILE A C 1
ATOM 1864 O O . ILE A 1 232 ? -8.601 -1.554 -12.748 1.00 72.88 232 ILE A O 1
ATOM 1868 N N . GLY A 1 233 ? -10.746 -0.952 -12.660 1.00 65.56 233 GLY A N 1
ATOM 1869 C CA . GLY A 1 233 ? -11.213 -2.058 -13.507 1.00 65.56 233 GLY A CA 1
ATOM 1870 C C . GLY A 1 233 ? -11.013 -3.462 -12.918 1.00 65.56 233 GLY A C 1
ATOM 1871 O O . GLY A 1 233 ? -11.172 -4.436 -13.644 1.00 65.56 233 GLY A O 1
ATOM 1872 N N . LYS A 1 234 ? -10.673 -3.581 -11.621 1.00 63.53 234 LYS A N 1
ATOM 1873 C CA . LYS A 1 234 ? -10.520 -4.854 -10.881 1.00 63.53 234 LYS A CA 1
ATOM 1874 C C . LYS A 1 234 ? -9.625 -5.883 -11.594 1.00 63.53 234 LYS A C 1
ATOM 1876 O O . LYS A 1 234 ? -9.952 -7.068 -11.659 1.00 63.53 234 LYS A O 1
ATOM 1881 N N . THR A 1 235 ? -8.495 -5.443 -12.141 1.00 71.25 235 THR A N 1
ATOM 1882 C CA . THR A 1 235 ? -7.606 -6.320 -12.915 1.00 71.25 235 THR A CA 1
ATOM 1883 C C . THR A 1 235 ? -6.734 -7.162 -11.986 1.00 71.25 235 THR A C 1
ATOM 1885 O O . THR A 1 235 ? -5.835 -6.624 -11.345 1.00 71.25 235 THR A O 1
ATOM 1888 N N . LYS A 1 236 ? -6.950 -8.481 -11.962 1.00 81.62 236 LYS A N 1
ATOM 1889 C CA . LYS A 1 236 ? -6.105 -9.439 -11.217 1.00 81.62 236 LYS A CA 1
ATOM 1890 C C . LYS A 1 236 ? -4.774 -9.762 -11.901 1.00 81.62 236 LYS A C 1
ATOM 1892 O O . LYS A 1 236 ? -3.965 -10.506 -11.367 1.00 81.62 236 LYS A O 1
ATOM 1897 N N . VAL A 1 237 ? -4.546 -9.188 -13.081 1.00 81.56 237 VAL A N 1
ATOM 1898 C CA . VAL A 1 237 ? -3.381 -9.446 -13.938 1.00 81.56 237 VAL A CA 1
ATOM 1899 C C . VAL A 1 237 ? -2.048 -9.162 -13.221 1.00 81.56 237 VAL A C 1
ATOM 1901 O O . VAL A 1 237 ? -1.050 -9.807 -13.506 1.00 81.56 237 VAL A O 1
ATOM 1904 N N . PHE A 1 238 ? -2.038 -8.255 -12.240 1.00 86.88 238 PHE A N 1
ATOM 1905 C CA . PHE A 1 238 ? -0.846 -7.920 -11.452 1.00 86.88 238 PHE A CA 1
ATOM 1906 C C . PHE A 1 238 ? -0.685 -8.752 -10.167 1.00 86.88 238 PHE A C 1
ATOM 1908 O O . PHE A 1 238 ? 0.343 -8.633 -9.502 1.00 86.88 238 PHE A O 1
ATOM 1915 N N . ASP A 1 239 ? -1.677 -9.564 -9.778 1.00 88.94 239 ASP A N 1
ATOM 1916 C CA . ASP A 1 239 ? -1.744 -10.156 -8.432 1.00 88.94 239 ASP A CA 1
ATOM 1917 C C . ASP A 1 239 ? -0.537 -11.076 -8.143 1.00 88.94 239 ASP A C 1
ATOM 1919 O O . ASP A 1 239 ? 0.013 -11.033 -7.044 1.00 88.94 239 ASP A O 1
ATOM 1923 N N . GLN A 1 240 ? -0.061 -11.848 -9.129 1.00 88.94 240 GLN A N 1
ATOM 1924 C CA . GLN A 1 240 ? 1.125 -12.705 -8.965 1.00 88.94 240 GLN A CA 1
ATOM 1925 C C . GLN A 1 240 ? 2.401 -11.890 -8.696 1.00 88.94 240 GLN A C 1
ATOM 1927 O O . GLN A 1 240 ? 3.157 -12.211 -7.777 1.00 88.94 240 GLN A O 1
ATOM 1932 N N . LEU A 1 241 ? 2.607 -10.798 -9.441 1.00 90.12 241 LEU A N 1
ATOM 1933 C CA . LEU A 1 241 ? 3.751 -9.899 -9.254 1.00 90.12 241 LEU A CA 1
ATOM 1934 C C . LEU A 1 241 ? 3.687 -9.188 -7.895 1.00 90.12 241 LEU A C 1
ATOM 1936 O O . LEU A 1 241 ? 4.704 -9.069 -7.211 1.00 90.12 241 LEU A O 1
ATOM 1940 N N . ILE A 1 242 ? 2.487 -8.775 -7.468 1.00 91.94 242 ILE A N 1
ATOM 1941 C CA . ILE A 1 242 ? 2.245 -8.177 -6.147 1.00 91.94 242 ILE A CA 1
ATOM 1942 C C . ILE A 1 242 ? 2.643 -9.157 -5.035 1.00 91.94 242 ILE A C 1
ATOM 1944 O O . ILE A 1 242 ? 3.394 -8.790 -4.131 1.00 91.94 242 ILE A O 1
ATOM 1948 N N . VAL A 1 243 ? 2.180 -10.410 -5.109 1.00 91.50 243 VAL A N 1
ATOM 1949 C CA . VAL A 1 243 ? 2.498 -11.446 -4.112 1.00 91.50 243 VAL A CA 1
ATOM 1950 C C . VAL A 1 243 ? 4.006 -11.705 -4.050 1.00 91.50 243 VAL A C 1
ATOM 1952 O O . VAL A 1 243 ? 4.577 -11.730 -2.956 1.00 91.50 243 VAL A O 1
ATOM 1955 N N . ALA A 1 244 ? 4.669 -11.835 -5.203 1.00 91.31 244 ALA A N 1
ATOM 1956 C CA . ALA A 1 244 ? 6.114 -12.039 -5.270 1.00 91.31 244 ALA A CA 1
ATOM 1957 C C . ALA A 1 244 ? 6.896 -10.869 -4.643 1.00 91.31 244 ALA A C 1
ATOM 1959 O O . ALA A 1 244 ? 7.806 -11.087 -3.838 1.00 91.31 244 ALA A O 1
ATOM 1960 N N . ALA A 1 245 ? 6.506 -9.627 -4.943 1.00 92.50 245 ALA A N 1
ATOM 1961 C CA . ALA A 1 245 ? 7.140 -8.428 -4.400 1.00 92.50 245 ALA A CA 1
ATOM 1962 C C . ALA A 1 245 ? 6.976 -8.313 -2.877 1.00 92.50 245 ALA A C 1
ATOM 1964 O O . ALA A 1 245 ? 7.943 -8.028 -2.167 1.00 92.50 245 ALA A O 1
ATOM 1965 N N . ILE A 1 246 ? 5.779 -8.593 -2.351 1.00 92.06 246 ILE A N 1
ATOM 1966 C CA . ILE A 1 246 ? 5.527 -8.597 -0.903 1.00 92.06 246 ILE A CA 1
ATOM 1967 C C . ILE A 1 246 ? 6.377 -9.667 -0.211 1.00 92.06 246 ILE A C 1
ATOM 1969 O O . ILE A 1 246 ? 6.959 -9.407 0.844 1.00 92.06 246 ILE A O 1
ATOM 1973 N N . ALA A 1 247 ? 6.488 -10.860 -0.800 1.00 90.19 247 ALA A N 1
ATOM 1974 C CA . ALA A 1 247 ? 7.325 -11.922 -0.254 1.00 90.19 247 ALA A CA 1
ATOM 1975 C C . ALA A 1 247 ? 8.805 -11.504 -0.181 1.00 90.19 247 ALA A C 1
ATOM 1977 O O . ALA A 1 247 ? 9.459 -11.766 0.828 1.00 90.19 247 ALA A O 1
ATOM 1978 N N . LEU A 1 248 ? 9.326 -10.808 -1.199 1.00 89.25 248 LEU A N 1
ATOM 1979 C CA . LEU A 1 248 ? 10.690 -10.266 -1.177 1.00 89.25 248 LEU A CA 1
ATOM 1980 C C . LEU A 1 248 ? 10.881 -9.203 -0.092 1.00 89.25 248 LEU A C 1
ATOM 1982 O O . LEU A 1 248 ? 11.873 -9.251 0.631 1.00 89.25 248 LEU A O 1
ATOM 1986 N N . LEU A 1 249 ? 9.918 -8.293 0.082 1.00 89.44 249 LEU A N 1
ATOM 1987 C CA . LEU A 1 249 ? 9.970 -7.297 1.159 1.00 89.44 249 LEU A CA 1
ATOM 1988 C C . LEU A 1 249 ? 9.977 -7.946 2.557 1.00 89.44 249 LEU A C 1
ATOM 1990 O O . LEU A 1 249 ? 10.567 -7.386 3.481 1.00 89.44 249 LEU A O 1
ATOM 1994 N N . ARG A 1 250 ? 9.358 -9.128 2.711 1.00 83.19 250 ARG A N 1
ATOM 1995 C CA . ARG A 1 250 ? 9.279 -9.879 3.978 1.00 83.19 250 ARG A CA 1
ATOM 1996 C C . ARG A 1 250 ? 10.496 -10.762 4.276 1.00 83.19 250 ARG A C 1
ATOM 1998 O O . ARG A 1 250 ? 10.878 -10.853 5.437 1.00 83.19 250 ARG A O 1
ATOM 2005 N N . LYS A 1 251 ? 11.094 -11.423 3.276 1.00 73.19 251 LYS A N 1
ATOM 2006 C CA . LYS A 1 251 ? 12.116 -12.486 3.461 1.00 73.19 251 LYS A CA 1
ATOM 2007 C C . LYS A 1 251 ? 13.358 -12.081 4.264 1.00 73.19 251 LYS A C 1
ATOM 2009 O O . LYS A 1 251 ? 14.001 -12.936 4.867 1.00 73.19 251 LYS A O 1
ATOM 2014 N N . ASP A 1 252 ? 13.675 -10.797 4.322 1.00 53.00 252 ASP A N 1
ATOM 2015 C CA . ASP A 1 252 ? 14.822 -10.305 5.086 1.00 53.00 252 ASP A CA 1
ATOM 2016 C C . ASP A 1 252 ? 14.488 -9.919 6.537 1.00 53.00 252 ASP A C 1
ATOM 2018 O O . ASP A 1 252 ? 15.407 -9.666 7.305 1.00 53.00 252 ASP A O 1
ATOM 2022 N N . LEU A 1 253 ? 13.210 -9.889 6.945 1.00 42.38 253 LEU A N 1
ATOM 2023 C CA . LEU A 1 253 ? 12.838 -9.714 8.361 1.00 42.38 253 LEU A CA 1
ATOM 2024 C C . LEU A 1 253 ? 13.201 -10.951 9.198 1.00 42.38 253 LEU A C 1
ATOM 2026 O O . LEU A 1 253 ? 13.4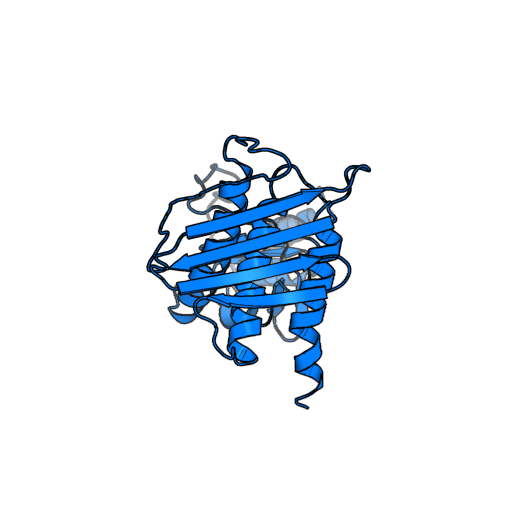50 -10.837 10.391 1.00 42.38 253 LEU A O 1
ATOM 2030 N N . THR A 1 254 ? 13.277 -12.124 8.567 1.00 34.38 254 THR A N 1
ATOM 2031 C CA . THR A 1 254 ? 13.608 -13.408 9.208 1.00 34.38 254 THR A CA 1
ATOM 2032 C C . THR A 1 254 ? 15.101 -13.740 9.236 1.00 34.38 254 THR A C 1
ATOM 2034 O O . THR A 1 254 ? 15.473 -14.756 9.803 1.00 34.38 254 THR A O 1
ATOM 2037 N N . ARG A 1 255 ? 15.969 -12.925 8.620 1.00 32.91 255 ARG A N 1
ATOM 2038 C CA . ARG A 1 255 ? 17.437 -13.108 8.667 1.00 32.91 255 ARG A CA 1
ATOM 2039 C C . ARG A 1 255 ? 18.137 -12.144 9.633 1.00 32.91 255 ARG A C 1
ATOM 2041 O O . ARG A 1 255 ? 19.361 -12.087 9.654 1.00 32.91 255 ARG A O 1
ATOM 2048 N N . SER A 1 256 ? 17.366 -11.367 10.393 1.00 29.95 256 SER A N 1
ATOM 2049 C CA . SER A 1 256 ? 17.861 -10.373 11.357 1.00 29.95 256 SER A CA 1
ATOM 2050 C C . SER A 1 256 ? 17.412 -10.654 12.799 1.00 29.95 256 SER A C 1
ATOM 2052 O O . SER A 1 256 ? 17.508 -9.765 13.641 1.00 29.95 256 SER A O 1
ATOM 2054 N N . GLN A 1 257 ? 16.922 -11.867 13.069 1.00 29.69 257 GLN A N 1
ATOM 2055 C CA . GLN A 1 257 ? 16.768 -12.450 14.407 1.00 29.69 257 GLN A CA 1
ATOM 2056 C C . GLN A 1 257 ? 17.724 -13.633 14.523 1.00 29.69 257 GLN A C 1
ATOM 2058 O O . GLN A 1 257 ? 18.219 -13.857 15.646 1.00 29.69 257 GLN A O 1
#

Organism: NCBI:txid1513793

Sequence (257 aa):
MSNFTRFAKNIGRYLRQKGKFEAAPDTMWSGASKRQFHRHHLRGIDGFYLVLEGSSFPLVNVSNGGTCIESNEKRFAIDYLEKKVYRANLYILGKSTELPMSIHYVQGELIGFAFPDQPELRKLLDEALYYLDAGLFLKTLVKSQVSSFFQSPAWSSYSSFNGVVEVHTSTSLTGELDEVNISYIQGFYREYTVFSHKAITVSSSPERVLLIGDKKQILRNCLLVILGFRQIGKTKVFDQLIVAAIALLRKDLTRSQ

pLDDT: mean 78.21, std 18.94, range [29.69, 96.88]

Radius of gyration: 21.14 Å; chains: 1; bounding box: 57×33×62 Å

Secondary structure (DSSP, 8-state):
--HHHHHHHHHHHHHHHTT-S----GGGG------SS--EE-TT-TTEEEEETTEEEEEEEEETTEEEEE---THHHHHHHTTPEEEEEEEETTEEEEEEEEEEEEETTEEEEEPP--HHHHHHHHHHHHHHHHHHHHHHS---EETTEE---B----TT---EEEEEEEE-TTS-EEEEEEEEEETTEEEEEEEESS-EEEEEES-----HHHHHHHHHHHHHHHHHHHHGGG-GGGHHHHHHHHHHHHHTGGG--

Foldseek 3Di:
DDPLVVLLVVVVVVCVVVVVDDDPPPVPDDDPPPDPWDKAACPPFPFWWKAWPNDIFHWRIDIPFWTKGFAPDSVLSVQQRVQPWTQMWTTHLNDIDTATWTFPDDDPRMTIITGDPDPVVCVVRQLLVVLLVLLQVQLVDDFPDPDQWTWRFDDDPPPPDDWTWTWTWGADPVRATAKIWIWTGDPQKIWIWIQGPVDIDIAMPVGDDDDPVRRLSSLSSVLSSVSSNCRPPNDCSCVVSSVVSSCVSCVVVVVVD